Protein AF-A0A7C6TWA6-F1 (afdb_monomer_lite)

Sequence (212 aa):
KDLSEYGLDKPYRVTITVDGKKEPVTLLFDSLSSGTRYMMVEGVDTVYSAISLMSDFSFLDADAMRLRSGLVWLHSIKNIKEVSMHLPNGKHVLWVDDQIDPVDNSGTFEAKLNGQPVSEDNARALYMSVISIAYDAELAGEVTETAPTHSFTITYRNGRKEYLSLYRVNNRQYAVRLNNAPMEDVGFTVNIASLRKVEENIATILSGGTIK

Radius of gyration: 23.85 Å; chains: 1; bounding box: 53×43×68 Å

Secondary structure (DSSP, 8-state):
---GGGT-SS-EEEEEPPTT-SS-EEEEE-S--SSEEEEEETT---EEEEE--TTTTTTTT--HHHHS-SBS----GGGEEEEEEEETTEEEEEEEEEEE-TTT--EEEEEEETTEEE-HHHHHHHHHHHHT-BEEEE--S----SS-SEEEEEEETTS-EEEEEEEE-SSSEEEEEETT--GGG--EEEEHHHHHHHHHHHHHHHTT----

Foldseek 3Di:
DDCVVQQQVDWQWDWADDPPDPGTWIKTWHPDDDFWIWIDIPPDPDIDIDGDDCVVVVVSVDDPCNVDDQWPDADDPQFFQWKWKQALVGIKIKGWDWAADPPPRDTDIWIDIVNHTDDPQLSVQLVCLVRRFGWDFWDDDAQPDPAANMKMWTQGPVRDIKIWGWGDPDPFWTFIDIPCPDRVPGTTITTCVSVVSSVVSSVQVVVVHGDD

pLDDT: mean 89.11, std 9.82, range [56.25, 98.69]

Structure (mmCIF, N/CA/C/O backbone):
data_AF-A0A7C6TWA6-F1
#
_entry.id   AF-A0A7C6TWA6-F1
#
loop_
_atom_site.group_PDB
_atom_site.id
_atom_site.type_symbol
_atom_site.label_atom_id
_atom_site.label_alt_id
_atom_site.label_comp_id
_atom_site.label_asym_id
_atom_site.label_entity_id
_atom_site.label_seq_id
_atom_site.pdbx_PDB_ins_code
_atom_site.Cartn_x
_atom_site.Cartn_y
_atom_site.Cartn_z
_atom_site.occupancy
_atom_site.B_iso_or_equiv
_atom_site.auth_seq_id
_atom_site.auth_comp_id
_atom_site.auth_asym_id
_atom_site.auth_atom_id
_atom_site.pdbx_PDB_model_num
ATOM 1 N N . LYS A 1 1 ? 23.332 -4.645 -43.005 1.00 63.31 1 LYS A N 1
ATOM 2 C CA . LYS A 1 1 ? 24.113 -3.476 -42.540 1.00 63.31 1 LYS A CA 1
ATOM 3 C C . LYS A 1 1 ? 24.598 -3.798 -41.140 1.00 63.31 1 LYS A C 1
ATOM 5 O O . LYS A 1 1 ? 23.827 -4.411 -40.412 1.00 63.31 1 LYS A O 1
ATOM 10 N N . ASP A 1 2 ? 25.845 -3.491 -40.810 1.00 82.19 2 ASP A N 1
ATOM 11 C CA . ASP A 1 2 ? 26.361 -3.736 -39.465 1.00 82.19 2 ASP A CA 1
ATOM 12 C C . ASP A 1 2 ? 25.887 -2.602 -38.548 1.00 82.19 2 ASP A C 1
ATOM 14 O O . ASP A 1 2 ? 26.254 -1.454 -38.753 1.00 82.19 2 ASP A O 1
ATOM 18 N N . LEU A 1 3 ? 24.989 -2.900 -37.608 1.00 85.69 3 LEU A N 1
ATOM 19 C CA . LEU A 1 3 ? 24.445 -1.905 -36.677 1.00 85.69 3 LEU A CA 1
ATOM 20 C C . LEU A 1 3 ? 25.306 -1.749 -35.415 1.00 85.69 3 LEU A C 1
ATOM 22 O O . LEU A 1 3 ? 25.046 -0.851 -34.611 1.00 85.69 3 LEU A O 1
ATOM 26 N N . SER A 1 4 ? 26.337 -2.587 -35.252 1.00 84.75 4 SER A N 1
ATOM 27 C CA . SER A 1 4 ? 27.248 -2.523 -34.105 1.00 84.75 4 SER A CA 1
ATOM 28 C C . SER A 1 4 ? 28.081 -1.239 -34.098 1.00 84.75 4 SER A C 1
ATOM 30 O O . SER A 1 4 ? 28.352 -0.699 -33.028 1.00 84.75 4 SER A O 1
ATOM 32 N N . GLU A 1 5 ? 28.394 -0.672 -35.273 1.00 85.75 5 GLU A N 1
ATOM 33 C CA . GLU A 1 5 ? 29.124 0.603 -35.396 1.00 85.75 5 GLU A CA 1
ATOM 34 C C . GLU A 1 5 ? 28.360 1.794 -34.792 1.00 85.75 5 GLU A C 1
ATOM 36 O O . GLU A 1 5 ? 28.964 2.789 -34.392 1.00 85.75 5 GLU A O 1
ATOM 41 N N . TYR A 1 6 ? 27.036 1.669 -34.684 1.00 86.12 6 TYR A N 1
ATOM 42 C CA . TYR A 1 6 ? 26.146 2.665 -34.095 1.00 86.12 6 TYR A CA 1
ATOM 43 C C . TYR A 1 6 ? 25.694 2.291 -32.677 1.00 86.12 6 TYR A C 1
ATOM 45 O O . TYR A 1 6 ? 24.868 2.997 -32.111 1.00 86.12 6 TYR A O 1
ATOM 53 N N . GLY A 1 7 ? 26.166 1.172 -32.108 1.00 85.81 7 GLY A N 1
ATOM 54 C CA . GLY A 1 7 ? 25.685 0.655 -30.819 1.00 85.81 7 GLY A CA 1
ATOM 55 C C . GLY A 1 7 ? 24.216 0.207 -30.833 1.00 85.81 7 GLY A C 1
ATOM 56 O O . GLY A 1 7 ? 23.566 0.195 -29.789 1.00 85.81 7 GLY A O 1
ATOM 57 N N . LEU A 1 8 ? 23.678 -0.117 -32.016 1.00 87.38 8 LEU A N 1
ATOM 58 C CA . LEU A 1 8 ? 22.282 -0.515 -32.245 1.00 87.38 8 LEU A CA 1
ATOM 59 C C . LEU A 1 8 ? 22.117 -2.036 -32.425 1.00 87.38 8 LEU A C 1
ATOM 61 O O . LEU A 1 8 ? 21.033 -2.507 -32.764 1.00 87.38 8 LEU A O 1
ATOM 65 N N . ASP A 1 9 ? 23.170 -2.818 -32.186 1.00 87.38 9 ASP A N 1
ATOM 66 C CA . ASP A 1 9 ? 23.123 -4.283 -32.104 1.00 87.38 9 ASP A CA 1
ATOM 67 C C . ASP A 1 9 ? 22.502 -4.776 -30.781 1.00 87.38 9 ASP A C 1
ATOM 69 O O . ASP A 1 9 ? 21.938 -5.872 -30.731 1.00 87.38 9 ASP A O 1
ATOM 73 N N . LYS A 1 10 ? 22.543 -3.946 -29.727 1.00 85.62 10 LYS A N 1
ATOM 74 C CA . LYS A 1 10 ? 21.846 -4.147 -28.441 1.00 85.62 10 LYS A CA 1
ATOM 75 C C . LYS A 1 10 ? 21.157 -2.858 -27.967 1.00 85.62 10 LYS A C 1
ATOM 77 O O . LYS A 1 10 ? 21.581 -2.262 -26.977 1.00 85.62 10 LYS A O 1
ATOM 82 N N . PRO A 1 11 ? 20.110 -2.402 -28.672 1.00 88.69 11 PRO A N 1
ATOM 83 C CA . PRO A 1 11 ? 19.543 -1.086 -28.439 1.00 88.69 11 PRO A CA 1
ATOM 84 C C . PRO A 1 11 ? 18.612 -1.050 -27.223 1.00 88.69 11 PRO A C 1
ATOM 86 O O . PRO A 1 11 ? 17.925 -2.029 -26.914 1.00 88.69 11 PRO A O 1
ATOM 89 N N . TYR A 1 12 ? 18.483 0.129 -26.616 1.00 86.38 12 TYR A N 1
ATOM 90 C CA . TYR A 1 12 ? 17.316 0.448 -25.794 1.00 86.38 12 TYR A CA 1
ATOM 91 C C . TYR A 1 12 ? 16.085 0.580 -26.690 1.00 86.38 12 TYR A C 1
ATOM 93 O O . TYR A 1 12 ? 16.142 1.199 -27.753 1.00 86.38 12 TYR A O 1
ATOM 101 N N . ARG A 1 13 ? 14.961 0.004 -26.260 1.00 89.62 13 ARG A N 1
ATOM 102 C CA . ARG A 1 13 ? 13.718 -0.049 -27.038 1.00 89.62 13 ARG A CA 1
ATOM 103 C C . ARG A 1 13 ? 12.645 0.769 -26.343 1.00 89.62 13 ARG A C 1
ATOM 105 O O . ARG A 1 13 ? 12.263 0.458 -25.220 1.00 89.62 13 ARG A O 1
ATOM 112 N N . VAL A 1 14 ? 12.134 1.787 -27.025 1.00 86.25 14 VAL A N 1
ATOM 113 C CA . VAL A 1 14 ? 11.090 2.672 -26.500 1.00 86.25 14 VAL A CA 1
ATOM 114 C C . VAL A 1 14 ? 9.902 2.627 -27.440 1.00 86.25 14 VAL A C 1
ATOM 116 O O . VAL A 1 14 ? 10.015 2.991 -28.606 1.00 86.25 14 VAL A O 1
ATOM 119 N N . THR A 1 15 ? 8.756 2.183 -26.936 1.00 89.12 15 THR A N 1
ATOM 120 C CA . THR A 1 15 ? 7.520 2.116 -27.719 1.00 89.12 15 THR A CA 1
ATOM 121 C C . THR A 1 15 ? 6.655 3.320 -27.385 1.00 89.12 15 THR A C 1
ATOM 123 O O . THR A 1 15 ? 6.257 3.493 -26.235 1.00 89.12 15 THR A O 1
ATOM 126 N N . ILE A 1 16 ? 6.372 4.158 -28.380 1.00 85.69 16 ILE A N 1
ATOM 127 C CA . ILE A 1 16 ? 5.554 5.364 -28.221 1.00 85.69 16 ILE A CA 1
ATOM 128 C C . ILE A 1 16 ? 4.279 5.268 -29.052 1.00 85.69 16 ILE A C 1
ATOM 130 O O . ILE A 1 16 ? 4.281 4.762 -30.173 1.00 85.69 16 ILE A O 1
ATOM 134 N N . THR A 1 17 ? 3.184 5.806 -28.523 1.00 88.81 17 THR A N 1
ATOM 135 C CA . THR A 1 17 ? 1.981 6.059 -29.324 1.00 88.81 17 THR A CA 1
ATOM 136 C C . THR A 1 17 ? 2.082 7.470 -29.882 1.00 88.81 17 THR A C 1
ATOM 138 O O . THR A 1 17 ? 2.275 8.421 -29.127 1.00 88.81 17 THR A O 1
ATOM 141 N N . VAL A 1 18 ? 1.991 7.604 -31.203 1.00 84.06 18 VAL A N 1
ATOM 142 C CA . VAL A 1 18 ? 2.025 8.905 -31.879 1.00 84.06 18 VAL A CA 1
ATOM 143 C C . VAL A 1 18 ? 0.599 9.277 -32.242 1.00 84.06 18 VAL A C 1
ATOM 145 O O . VAL A 1 18 ? -0.101 8.474 -32.858 1.00 84.06 18 VAL A O 1
ATOM 148 N N . ASP A 1 19 ? 0.176 10.484 -31.877 1.00 84.81 19 ASP A N 1
ATOM 149 C CA . ASP A 1 19 ? -1.155 10.966 -32.230 1.00 84.81 19 ASP A CA 1
ATOM 150 C C . ASP A 1 19 ? -1.370 10.907 -33.754 1.00 84.81 19 ASP A C 1
ATOM 152 O O . ASP A 1 19 ? -0.483 11.232 -34.547 1.00 84.81 19 ASP A O 1
ATOM 156 N N . GLY A 1 20 ? -2.530 10.401 -34.168 1.00 83.75 20 GLY A N 1
ATOM 157 C CA . GLY A 1 20 ? -2.842 10.124 -35.573 1.00 83.75 20 GLY A CA 1
ATOM 158 C C . GLY A 1 20 ? -2.254 8.830 -36.162 1.00 83.75 20 GLY A C 1
ATOM 159 O O . GLY A 1 20 ? -2.572 8.509 -37.310 1.00 83.75 20 GLY A O 1
ATOM 160 N N . LYS A 1 21 ? -1.457 8.041 -35.423 1.00 82.38 21 LYS A N 1
ATOM 161 C CA . LYS A 1 21 ? -1.070 6.674 -35.828 1.00 82.38 21 LYS A CA 1
ATOM 162 C C . LYS A 1 21 ? -1.896 5.623 -35.089 1.00 82.38 21 LYS A C 1
ATOM 164 O O . LYS A 1 21 ? -2.083 5.700 -33.883 1.00 82.38 21 LYS A O 1
ATOM 169 N N . LYS A 1 22 ? -2.366 4.615 -35.834 1.00 81.88 22 LYS A N 1
ATOM 170 C CA . LYS A 1 22 ? -3.087 3.461 -35.268 1.00 81.88 22 LYS A CA 1
ATOM 171 C C . LYS A 1 22 ? -2.181 2.533 -34.468 1.00 81.88 22 LYS A C 1
ATOM 173 O O . LYS A 1 22 ? -2.600 2.036 -33.434 1.00 81.88 22 LYS A O 1
ATOM 178 N N . GLU A 1 23 ? -0.970 2.314 -34.964 1.00 89.88 23 GLU A N 1
ATOM 179 C CA . GLU A 1 23 ? -0.016 1.399 -34.352 1.00 89.88 23 GLU A CA 1
ATOM 180 C C . GLU A 1 23 ? 1.076 2.179 -33.614 1.00 89.88 23 GLU A C 1
ATOM 182 O O . GLU A 1 23 ? 1.523 3.228 -34.108 1.00 89.88 23 GLU A O 1
ATOM 187 N N . PRO A 1 24 ? 1.522 1.682 -32.450 1.00 89.94 24 PRO A N 1
ATOM 188 C CA . PRO A 1 24 ? 2.650 2.262 -31.747 1.00 89.94 24 PRO A CA 1
ATOM 189 C C . PRO A 1 24 ? 3.933 2.143 -32.581 1.00 89.94 24 PRO A C 1
ATOM 191 O O . PR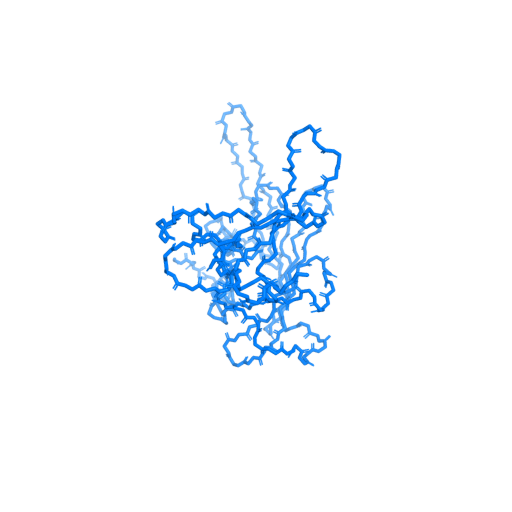O A 1 24 ? 4.100 1.244 -33.404 1.00 89.94 24 PRO A O 1
ATOM 194 N N . VAL A 1 25 ? 4.854 3.078 -32.366 1.00 91.12 25 VAL A N 1
ATOM 195 C CA . VAL A 1 25 ? 6.150 3.137 -33.042 1.00 91.12 25 VAL A CA 1
ATOM 196 C C . VAL A 1 25 ? 7.236 2.768 -32.042 1.00 91.12 25 VAL A C 1
ATOM 198 O O . VAL A 1 25 ? 7.351 3.406 -30.996 1.00 91.12 25 VAL A O 1
ATOM 201 N N . THR A 1 26 ? 8.059 1.776 -32.376 1.00 92.75 26 THR A N 1
ATOM 202 C CA . THR A 1 26 ? 9.254 1.443 -31.596 1.00 92.75 26 THR A CA 1
ATOM 203 C C . THR A 1 26 ? 10.444 2.258 -32.094 1.00 92.75 26 THR A C 1
ATOM 205 O O . THR A 1 26 ? 10.816 2.190 -33.267 1.00 92.75 26 THR A O 1
ATOM 208 N N . LEU A 1 27 ? 11.057 3.011 -31.189 1.00 90.62 27 LEU A N 1
ATOM 209 C CA . LEU A 1 27 ? 12.337 3.681 -31.373 1.00 90.62 27 LEU A CA 1
ATOM 210 C C . LEU A 1 27 ? 13.440 2.841 -30.727 1.00 90.62 27 LEU A C 1
ATOM 212 O O . LEU A 1 27 ? 13.295 2.372 -29.596 1.00 90.62 27 LEU A O 1
ATOM 216 N N . LEU A 1 28 ? 14.534 2.659 -31.455 1.00 90.88 28 LEU A N 1
ATOM 217 C CA . LEU A 1 28 ? 15.744 1.991 -30.996 1.00 90.88 28 LEU A CA 1
ATOM 218 C C . LEU A 1 28 ? 16.806 3.055 -30.739 1.00 90.88 28 LEU A C 1
ATOM 220 O O . LEU A 1 28 ? 17.040 3.893 -31.608 1.00 90.88 28 LEU A O 1
ATOM 224 N N . PHE A 1 29 ? 17.441 3.010 -29.574 1.00 87.88 29 PHE A N 1
ATOM 225 C CA . PHE A 1 29 ? 18.524 3.910 -29.187 1.00 87.88 29 PHE A CA 1
ATOM 226 C C . PHE A 1 29 ? 19.793 3.123 -28.895 1.00 87.88 29 PHE A C 1
ATOM 228 O O . PHE A 1 29 ? 19.733 2.012 -28.371 1.00 87.88 29 PHE A O 1
ATOM 235 N N . ASP A 1 30 ? 20.935 3.720 -29.202 1.00 85.81 30 ASP A N 1
ATOM 236 C CA . ASP A 1 30 ? 22.248 3.164 -28.906 1.00 85.81 30 ASP A CA 1
ATOM 237 C C . ASP A 1 30 ? 22.521 2.965 -27.405 1.00 85.81 30 ASP A C 1
ATOM 239 O O . ASP A 1 30 ? 21.960 3.636 -26.528 1.00 85.81 30 ASP A O 1
ATOM 243 N N . SER A 1 31 ? 23.419 2.021 -27.109 1.00 72.75 31 SER A N 1
ATOM 244 C CA . SER A 1 31 ? 23.854 1.694 -25.745 1.00 72.75 31 SER A CA 1
ATOM 245 C C . SER A 1 31 ? 25.068 2.504 -25.256 1.00 72.75 31 SER A C 1
ATOM 247 O O . SER A 1 31 ? 25.509 2.309 -24.125 1.00 72.75 31 SER A O 1
ATOM 249 N N . LEU A 1 32 ? 25.650 3.378 -26.088 1.00 63.03 32 LEU A N 1
ATOM 250 C CA . LEU A 1 32 ? 26.871 4.130 -25.768 1.00 63.03 32 LEU A CA 1
ATOM 251 C C . LEU A 1 32 ? 26.558 5.454 -25.038 1.00 63.03 32 LEU A C 1
ATOM 253 O O . LEU A 1 32 ? 25.616 6.178 -25.368 1.00 63.03 32 LEU A O 1
ATOM 257 N N . SER A 1 33 ? 27.355 5.767 -24.010 1.00 60.97 33 SER A N 1
ATOM 258 C CA . SER A 1 33 ? 27.186 6.939 -23.139 1.00 60.97 33 SER A CA 1
ATOM 259 C C . SER A 1 33 ? 28.135 8.096 -23.494 1.00 60.97 33 SER A C 1
ATOM 261 O O . SER A 1 33 ? 29.339 7.895 -23.643 1.00 60.97 33 SER A O 1
ATOM 263 N N . SER A 1 34 ? 27.578 9.314 -23.490 1.00 58.66 34 SER A N 1
ATOM 264 C CA . SER A 1 34 ? 28.162 10.641 -23.780 1.00 58.66 34 SER A CA 1
ATOM 265 C C . SER A 1 34 ? 28.576 10.907 -25.240 1.00 58.66 34 SER A C 1
ATOM 267 O O . SER A 1 34 ? 29.444 10.236 -25.789 1.00 58.66 34 SER A O 1
ATOM 269 N N . GLY A 1 35 ? 27.967 11.931 -25.860 1.00 72.50 35 GLY A N 1
ATOM 270 C CA . GLY A 1 35 ? 28.291 12.410 -27.210 1.00 72.50 35 GLY A CA 1
ATOM 271 C C . GLY A 1 35 ? 27.114 12.353 -28.190 1.00 72.50 35 GLY A C 1
ATOM 272 O O . GLY A 1 35 ? 25.974 12.645 -27.836 1.00 72.50 35 GLY A O 1
ATOM 273 N N . THR A 1 36 ? 27.401 12.013 -29.447 1.00 80.00 36 THR A N 1
ATOM 274 C CA . THR A 1 36 ? 26.380 11.778 -30.478 1.00 80.00 36 THR A CA 1
ATOM 275 C C . THR A 1 36 ? 25.583 10.525 -30.135 1.00 80.00 36 THR A C 1
ATOM 277 O O . THR A 1 36 ? 26.177 9.476 -29.914 1.00 80.00 36 THR A O 1
ATOM 280 N N . ARG A 1 37 ? 24.253 10.636 -30.129 1.00 83.38 37 ARG A N 1
ATOM 281 C CA . ARG A 1 37 ? 23.334 9.506 -29.953 1.00 83.38 37 ARG A CA 1
ATOM 282 C C . ARG A 1 37 ? 22.840 9.032 -31.305 1.00 83.38 37 ARG A C 1
ATOM 284 O O . ARG A 1 37 ? 22.409 9.854 -32.122 1.00 83.38 37 ARG A O 1
ATOM 291 N N . TYR A 1 38 ? 22.851 7.723 -31.511 1.00 88.50 38 TYR A N 1
ATOM 292 C CA . TYR A 1 38 ? 22.238 7.100 -32.678 1.00 88.50 38 TYR A CA 1
ATOM 293 C C . TYR A 1 38 ? 20.868 6.525 -32.333 1.00 88.50 38 TYR A C 1
ATOM 295 O O . TYR A 1 38 ? 20.667 5.913 -31.283 1.00 88.50 38 TYR A O 1
ATOM 303 N N . MET A 1 39 ? 19.910 6.728 -33.233 1.00 89.81 39 MET A N 1
ATOM 304 C CA . MET A 1 39 ? 18.564 6.185 -33.097 1.00 89.81 39 MET A CA 1
ATOM 305 C C . MET A 1 39 ? 18.013 5.711 -34.437 1.00 89.81 39 MET A C 1
ATOM 307 O O . MET A 1 39 ? 18.383 6.225 -35.492 1.00 89.81 39 MET A O 1
ATOM 311 N N . MET A 1 40 ? 17.085 4.763 -34.404 1.00 92.31 40 MET A N 1
ATOM 312 C CA . MET A 1 40 ? 16.354 4.319 -35.589 1.00 92.31 40 MET A CA 1
ATOM 313 C C . MET A 1 40 ? 14.911 3.961 -35.240 1.00 92.31 40 MET A C 1
ATOM 315 O O . MET A 1 40 ? 14.605 3.574 -34.113 1.00 92.31 40 MET A O 1
ATOM 319 N N . VAL A 1 41 ? 14.017 4.077 -36.219 1.00 91.25 41 VAL A N 1
ATOM 320 C CA . VAL A 1 41 ? 12.667 3.518 -36.107 1.00 91.25 41 VAL A CA 1
ATOM 321 C C . VAL A 1 41 ? 12.753 2.038 -36.459 1.00 91.25 41 VAL A C 1
ATOM 323 O O . VAL A 1 41 ? 13.323 1.677 -37.489 1.00 91.25 41 VAL A O 1
ATOM 326 N N . GLU A 1 42 ? 12.196 1.171 -35.619 1.00 91.00 42 GLU A N 1
ATOM 327 C CA . GLU A 1 42 ? 12.181 -0.262 -35.897 1.00 91.00 42 GLU A CA 1
ATOM 328 C C . GLU A 1 42 ? 11.488 -0.560 -37.236 1.00 91.00 42 GLU A C 1
ATOM 330 O O . GLU A 1 42 ? 10.401 -0.059 -37.521 1.00 91.00 42 GLU A O 1
ATOM 335 N N . GLY A 1 43 ? 12.140 -1.366 -38.077 1.00 88.88 43 GLY A N 1
ATOM 336 C CA . GLY A 1 43 ? 11.658 -1.690 -39.422 1.00 88.88 43 GLY A CA 1
ATOM 337 C C . GLY A 1 43 ? 11.959 -0.632 -40.492 1.00 88.88 43 GLY A C 1
ATOM 338 O O . GLY A 1 43 ? 11.648 -0.862 -41.659 1.00 88.88 43 GLY A O 1
ATOM 339 N N . VAL A 1 44 ? 12.593 0.492 -40.140 1.00 89.31 44 VAL A N 1
ATOM 340 C CA . VAL A 1 44 ? 13.052 1.517 -41.091 1.00 89.31 44 VAL A CA 1
ATOM 341 C C . VAL A 1 44 ? 14.577 1.476 -41.186 1.00 89.31 44 VAL A C 1
ATOM 343 O O . VAL A 1 44 ? 15.271 1.667 -40.191 1.00 89.31 44 VAL A O 1
ATOM 346 N N . ASP A 1 45 ? 15.119 1.263 -42.390 1.00 90.06 45 ASP A N 1
ATOM 347 C CA . ASP A 1 45 ? 16.572 1.203 -42.638 1.00 90.06 45 ASP A CA 1
ATOM 348 C C . ASP A 1 45 ? 17.187 2.610 -42.735 1.00 90.06 45 ASP A C 1
ATOM 350 O O . ASP A 1 45 ? 17.697 3.051 -43.768 1.00 90.06 45 ASP A O 1
ATOM 354 N N . THR A 1 46 ? 17.057 3.386 -41.662 1.00 91.19 46 THR A N 1
ATOM 355 C CA . THR A 1 46 ? 17.630 4.729 -41.551 1.00 91.19 46 THR A CA 1
ATOM 356 C C . THR A 1 46 ? 18.083 4.972 -40.120 1.00 91.19 46 THR A C 1
ATOM 358 O O . THR A 1 46 ? 17.287 4.902 -39.186 1.00 91.19 46 THR A O 1
ATOM 361 N N . VAL A 1 47 ? 19.374 5.274 -39.972 1.00 89.50 47 VAL A N 1
ATOM 362 C CA . VAL A 1 47 ? 19.983 5.675 -38.704 1.00 89.50 47 VAL A CA 1
ATOM 363 C C . VAL A 1 47 ? 20.016 7.196 -38.655 1.00 89.50 47 VAL A C 1
ATOM 365 O O . VAL A 1 47 ? 20.521 7.849 -39.569 1.00 89.50 47 VAL A O 1
ATOM 368 N N . TYR A 1 48 ? 19.476 7.751 -37.580 1.00 88.38 48 TYR A N 1
ATOM 369 C CA . TYR A 1 48 ? 19.512 9.170 -37.269 1.00 88.38 48 TYR A CA 1
ATOM 370 C C . TYR A 1 48 ? 20.579 9.415 -36.206 1.00 88.38 48 TYR A C 1
ATOM 372 O O . TYR A 1 48 ? 20.719 8.633 -35.268 1.00 88.38 48 TYR A O 1
ATOM 380 N N . SER A 1 49 ? 21.311 10.517 -36.335 1.00 86.38 49 SER A N 1
ATOM 381 C CA . SER A 1 49 ? 22.267 10.980 -35.331 1.00 86.38 49 SER A CA 1
ATOM 382 C C . SER A 1 49 ? 21.780 12.287 -34.722 1.00 86.38 49 SER A C 1
ATOM 384 O O . SER A 1 49 ? 21.477 13.229 -35.459 1.00 86.38 49 SER A O 1
ATOM 386 N N . ALA A 1 50 ? 21.760 12.374 -33.399 1.00 75.75 50 ALA A N 1
ATOM 387 C CA . ALA A 1 50 ? 21.500 13.612 -32.679 1.00 75.75 50 ALA A CA 1
ATOM 388 C C . ALA A 1 50 ? 22.735 14.002 -31.862 1.00 75.75 50 ALA A C 1
ATOM 390 O O . ALA A 1 50 ? 23.316 13.168 -31.166 1.00 75.75 50 ALA A O 1
ATOM 391 N N . ILE A 1 51 ? 23.124 15.278 -31.921 1.00 69.62 51 ILE A N 1
ATOM 392 C CA . ILE A 1 51 ? 24.052 15.842 -30.935 1.00 69.62 51 ILE A CA 1
ATOM 393 C C . ILE A 1 51 ? 23.264 15.919 -29.633 1.00 69.62 51 ILE A C 1
ATOM 395 O O . ILE A 1 51 ? 22.333 16.712 -29.520 1.00 69.62 51 ILE A O 1
ATOM 399 N N . SER A 1 52 ? 23.592 15.046 -28.688 1.00 60.84 52 SER A N 1
ATOM 400 C CA . SER A 1 52 ? 22.871 14.940 -27.429 1.00 60.84 52 SER A CA 1
ATOM 401 C C . SER A 1 52 ? 23.614 15.691 -26.338 1.00 60.84 52 SER A C 1
ATOM 403 O O . SER A 1 52 ? 24.801 15.461 -26.098 1.00 60.84 52 SER A O 1
ATOM 405 N N . LEU A 1 53 ? 22.887 16.539 -25.614 1.00 59.19 53 LEU A N 1
ATOM 406 C CA . LEU A 1 53 ? 23.215 16.779 -24.217 1.00 59.19 53 LEU A CA 1
ATOM 407 C C . LEU A 1 53 ? 22.643 15.609 -23.404 1.00 59.19 53 LEU A C 1
ATOM 409 O O . LEU A 1 53 ? 21.550 15.125 -23.697 1.00 59.19 53 LEU A O 1
ATOM 413 N N . MET A 1 54 ? 23.368 15.151 -22.379 1.00 56.25 54 MET A N 1
ATOM 414 C CA . MET A 1 54 ? 22.945 14.042 -21.501 1.00 56.25 54 MET A CA 1
ATOM 415 C C . MET A 1 54 ? 21.536 14.243 -20.906 1.00 56.25 54 MET A C 1
ATOM 417 O O . MET A 1 54 ? 20.850 13.273 -20.600 1.00 56.25 54 MET A O 1
ATOM 421 N N . SER A 1 55 ? 21.083 15.492 -20.757 1.00 60.22 55 SER A N 1
ATOM 422 C CA . SER A 1 55 ? 19.746 15.836 -20.264 1.00 60.22 55 SER A CA 1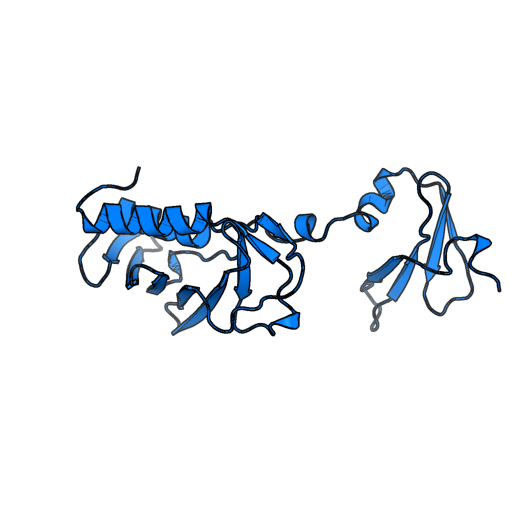
ATOM 423 C C . SER A 1 55 ? 18.611 15.377 -21.181 1.00 60.22 55 SER A C 1
ATOM 425 O O . SER A 1 55 ? 17.559 14.975 -20.679 1.00 60.22 55 SER A O 1
ATOM 427 N N . ASP A 1 56 ? 18.822 15.403 -22.498 1.00 68.38 56 ASP A N 1
ATOM 428 C CA . ASP A 1 56 ? 17.753 15.289 -23.502 1.00 68.38 56 ASP A CA 1
ATOM 429 C C . ASP A 1 56 ? 17.216 13.854 -23.627 1.00 68.38 56 ASP A C 1
ATOM 431 O O . ASP A 1 56 ? 16.093 13.638 -24.078 1.00 68.38 56 ASP A O 1
ATOM 435 N N . PHE A 1 57 ? 17.999 12.875 -23.163 1.00 70.31 57 PHE A N 1
ATOM 436 C CA . PHE A 1 57 ? 17.662 11.449 -23.186 1.00 70.31 57 PHE A CA 1
ATOM 437 C C . PHE A 1 57 ? 17.710 10.793 -21.803 1.00 70.31 57 PHE A C 1
ATOM 439 O O . PHE A 1 57 ? 17.715 9.570 -21.702 1.00 70.31 57 PHE A O 1
ATOM 446 N N . SER A 1 58 ? 17.681 11.588 -20.730 1.00 69.56 58 SER A N 1
ATOM 447 C CA . SER A 1 58 ? 17.707 11.095 -19.340 1.00 69.56 58 SER A CA 1
ATOM 448 C C . SER A 1 58 ? 16.576 10.114 -18.988 1.00 69.56 58 SER A C 1
ATOM 450 O O . SER A 1 58 ? 16.668 9.398 -17.995 1.00 69.56 58 SER A O 1
ATOM 452 N N . PHE A 1 59 ? 15.519 10.048 -19.803 1.00 71.81 59 PHE A N 1
ATOM 453 C CA . PHE A 1 59 ? 14.442 9.069 -19.670 1.00 71.81 59 PHE A CA 1
ATOM 454 C C . PHE A 1 59 ? 14.861 7.634 -20.041 1.00 71.81 59 PHE A C 1
ATOM 456 O O . PHE A 1 59 ? 14.218 6.696 -19.583 1.00 71.81 59 PHE A O 1
ATOM 463 N N . LEU A 1 60 ? 15.910 7.446 -20.854 1.00 71.62 60 LEU A N 1
ATOM 464 C CA . LEU A 1 60 ? 16.446 6.117 -21.187 1.00 71.62 60 LEU A CA 1
ATOM 465 C C . LEU A 1 60 ? 17.155 5.475 -19.991 1.00 71.62 60 LEU A C 1
ATOM 467 O O . LEU A 1 60 ? 17.139 4.258 -19.850 1.00 71.62 60 LEU A O 1
ATOM 471 N N . ASP A 1 61 ? 17.704 6.310 -19.110 1.00 68.06 61 ASP A N 1
ATOM 472 C CA . ASP A 1 61 ? 18.325 5.914 -17.846 1.00 68.06 61 ASP A CA 1
ATOM 473 C C . ASP A 1 61 ? 17.331 5.983 -16.669 1.00 68.06 61 ASP A C 1
ATOM 475 O O . ASP A 1 61 ? 17.727 5.932 -15.500 1.00 68.06 61 ASP A O 1
ATOM 479 N N . ALA A 1 62 ? 16.032 6.170 -16.941 1.00 68.25 62 ALA A N 1
ATOM 480 C CA . ALA A 1 62 ? 15.032 6.238 -15.887 1.00 68.25 62 ALA A CA 1
ATOM 481 C C . ALA A 1 62 ? 14.862 4.861 -15.237 1.00 68.25 62 ALA A C 1
ATOM 483 O O . ALA A 1 62 ? 14.249 3.956 -15.796 1.00 68.25 62 ALA A O 1
ATOM 484 N N . ASP A 1 63 ? 15.387 4.739 -14.022 1.00 71.19 63 ASP A N 1
ATOM 485 C CA . ASP A 1 63 ? 15.134 3.623 -13.116 1.00 71.19 63 ASP A CA 1
ATOM 486 C C . ASP A 1 63 ? 13.613 3.401 -12.964 1.00 71.19 63 ASP A C 1
ATOM 488 O O . ASP A 1 63 ? 12.855 4.366 -12.792 1.00 71.19 63 ASP A O 1
ATOM 492 N N . ALA A 1 64 ? 13.151 2.147 -13.016 1.00 68.69 64 ALA A N 1
ATOM 493 C CA . ALA A 1 64 ? 11.738 1.809 -12.848 1.00 68.69 64 ALA A CA 1
ATOM 494 C C . ALA A 1 64 ? 11.188 2.337 -11.508 1.00 68.69 64 ALA A C 1
ATOM 496 O O . ALA A 1 64 ? 10.013 2.715 -11.419 1.00 68.69 64 ALA A O 1
ATOM 497 N N . MET A 1 65 ? 12.049 2.487 -10.490 1.00 73.44 65 MET A N 1
ATOM 498 C CA . MET A 1 65 ? 11.725 3.187 -9.245 1.00 73.44 65 MET A CA 1
ATOM 499 C C . MET A 1 65 ? 11.286 4.640 -9.428 1.00 73.44 65 MET A C 1
ATOM 501 O O . MET A 1 65 ? 10.474 5.130 -8.644 1.00 73.44 65 MET A O 1
ATOM 505 N N . ARG A 1 66 ? 11.822 5.348 -10.423 1.00 70.56 66 ARG A N 1
ATOM 506 C CA . ARG A 1 66 ? 11.516 6.764 -10.678 1.00 70.56 66 ARG A CA 1
ATOM 507 C C . ARG A 1 66 ? 10.230 6.958 -11.468 1.00 70.56 66 ARG A C 1
ATOM 509 O O . ARG A 1 66 ? 9.645 8.034 -11.398 1.00 70.56 66 ARG A O 1
ATOM 516 N N . LEU A 1 67 ? 9.812 5.944 -12.221 1.00 70.44 67 LEU A N 1
ATOM 517 C CA . LEU A 1 67 ? 8.603 5.991 -13.042 1.00 70.44 67 LEU A CA 1
ATOM 518 C C . LEU A 1 67 ? 7.343 5.581 -12.267 1.00 70.44 67 LEU A C 1
ATOM 520 O O . LEU A 1 67 ? 6.236 5.937 -12.669 1.00 70.44 67 LEU A O 1
ATOM 524 N N . ARG A 1 68 ? 7.486 4.849 -11.154 1.00 72.31 68 ARG A N 1
ATOM 525 C CA . ARG A 1 68 ? 6.348 4.419 -10.328 1.00 72.31 68 ARG A CA 1
ATOM 526 C C . ARG A 1 68 ? 5.866 5.508 -9.363 1.00 72.31 68 ARG A C 1
ATOM 528 O O . ARG A 1 68 ? 6.610 6.397 -8.956 1.00 72.31 68 ARG A O 1
ATOM 535 N N . SER A 1 69 ? 4.619 5.368 -8.910 1.00 75.88 69 SER A N 1
ATOM 536 C CA . SER A 1 69 ? 4.139 6.057 -7.706 1.00 75.88 69 SER A CA 1
ATOM 537 C C . SER A 1 69 ? 5.036 5.711 -6.511 1.00 75.88 69 SER A C 1
ATOM 539 O O . SER A 1 69 ? 5.407 4.552 -6.325 1.00 75.88 69 SER A O 1
ATOM 541 N N . GLY A 1 70 ? 5.358 6.700 -5.672 1.00 85.38 70 GLY A N 1
ATOM 542 C CA . GLY A 1 70 ? 6.112 6.455 -4.438 1.00 85.38 70 GLY A CA 1
ATOM 543 C C . GLY A 1 70 ? 5.339 5.587 -3.438 1.00 85.38 70 GLY A C 1
ATOM 544 O O . GLY A 1 70 ? 5.926 4.751 -2.753 1.00 85.38 70 GLY A O 1
ATOM 545 N N . LEU A 1 71 ? 4.012 5.746 -3.395 1.00 91.69 71 LEU A N 1
ATOM 546 C CA . LEU A 1 71 ? 3.112 4.942 -2.572 1.00 91.69 71 LEU A CA 1
ATOM 547 C C . LEU A 1 71 ? 2.637 3.710 -3.337 1.00 91.69 71 LEU A C 1
ATOM 549 O O . LEU A 1 71 ? 2.320 3.803 -4.526 1.00 91.69 71 LEU A O 1
ATOM 553 N N . VAL A 1 72 ? 2.533 2.587 -2.626 1.00 93.25 72 VAL A N 1
ATOM 554 C CA . VAL A 1 72 ? 2.029 1.312 -3.156 1.00 93.25 72 VAL A CA 1
ATOM 555 C C . VAL A 1 72 ? 0.598 1.440 -3.655 1.00 93.25 72 VAL A C 1
ATOM 557 O O . VAL A 1 72 ? 0.228 0.880 -4.682 1.00 93.25 72 VAL A O 1
ATOM 560 N N . TRP A 1 73 ? -0.211 2.184 -2.915 1.00 93.81 73 TRP A N 1
ATOM 561 C CA . TRP A 1 73 ? -1.612 2.398 -3.214 1.00 93.81 73 TRP A CA 1
ATOM 562 C C . TRP A 1 73 ? -2.099 3.673 -2.535 1.00 93.81 73 TRP A C 1
ATOM 564 O O . TRP A 1 73 ? -1.546 4.101 -1.522 1.00 93.81 73 TRP A O 1
ATOM 574 N N . LEU A 1 74 ? -3.119 4.309 -3.105 1.00 91.88 74 LEU A N 1
ATOM 575 C CA . LEU A 1 74 ? -3.677 5.538 -2.559 1.00 91.88 74 LEU A CA 1
ATOM 576 C C . LEU A 1 74 ? -5.192 5.526 -2.698 1.00 91.88 74 LEU A C 1
ATOM 578 O O . LEU A 1 74 ? -5.741 5.428 -3.797 1.00 91.88 74 LEU A O 1
ATOM 582 N N . HIS A 1 75 ? -5.875 5.657 -1.566 1.00 93.38 75 HIS A N 1
ATOM 583 C CA . HIS A 1 75 ? -7.326 5.587 -1.501 1.00 93.38 75 HIS A CA 1
ATOM 584 C C . HIS A 1 75 ? -7.864 6.697 -0.603 1.00 93.38 75 HIS A C 1
ATOM 586 O O . HIS A 1 75 ? -7.399 6.894 0.520 1.00 93.38 75 HIS A O 1
ATOM 592 N N . SER A 1 76 ? -8.873 7.422 -1.083 1.00 91.62 76 SER A N 1
ATOM 593 C CA . SER A 1 76 ? -9.547 8.437 -0.273 1.00 91.62 76 SER A CA 1
ATOM 594 C C . SER A 1 76 ? -10.387 7.776 0.816 1.00 91.62 76 SER A C 1
ATOM 596 O O . SER A 1 76 ? -11.255 6.960 0.498 1.00 91.62 76 SER A O 1
ATOM 598 N N . ILE A 1 77 ? -10.183 8.181 2.077 1.00 92.44 77 ILE A N 1
ATOM 599 C CA . ILE A 1 77 ? -10.953 7.661 3.218 1.00 92.44 77 ILE A CA 1
ATOM 600 C C . ILE A 1 77 ? -12.465 7.890 3.049 1.00 92.44 77 ILE A C 1
ATOM 602 O O . ILE A 1 77 ? -13.270 7.073 3.480 1.00 92.44 77 ILE A O 1
ATOM 606 N N . LYS A 1 78 ? -12.858 8.948 2.326 1.00 89.75 78 LYS A N 1
ATOM 607 C CA . LYS A 1 78 ? -14.264 9.292 2.059 1.00 89.75 78 LYS A CA 1
ATOM 608 C C . LYS A 1 78 ? -15.005 8.208 1.268 1.00 89.75 78 LYS A C 1
ATOM 610 O O . LYS A 1 78 ? -16.213 8.034 1.413 1.00 89.75 78 LYS A O 1
ATOM 615 N N . ASN A 1 79 ? -14.278 7.465 0.432 1.00 92.25 79 ASN A N 1
ATOM 616 C CA . ASN A 1 79 ? -14.858 6.486 -0.490 1.00 92.25 79 ASN A CA 1
ATOM 617 C C . ASN A 1 79 ? -14.918 5.072 0.099 1.00 92.25 79 ASN A C 1
ATOM 619 O O . ASN A 1 79 ? -15.550 4.186 -0.491 1.00 92.25 79 ASN A O 1
ATOM 623 N N . ILE A 1 80 ? -14.243 4.843 1.226 1.00 95.38 80 ILE A N 1
ATOM 624 C CA . ILE A 1 80 ? -14.149 3.524 1.837 1.00 95.38 80 ILE A CA 1
ATOM 625 C C . ILE A 1 80 ? -15.233 3.328 2.888 1.00 95.38 80 ILE A C 1
ATOM 627 O O . ILE A 1 80 ? -15.766 4.274 3.456 1.00 95.38 80 ILE A O 1
ATOM 631 N N . LYS A 1 81 ? -15.557 2.064 3.122 1.00 97.00 81 LYS A N 1
ATOM 632 C CA . LYS A 1 81 ? -16.400 1.605 4.224 1.00 97.00 81 LYS A CA 1
ATOM 633 C C . LYS A 1 81 ? -15.559 0.911 5.292 1.00 97.00 81 LYS A C 1
ATOM 635 O O . LYS A 1 81 ? -15.860 0.986 6.477 1.00 97.00 81 LYS A O 1
ATOM 640 N N . GLU A 1 82 ? -14.538 0.175 4.862 1.00 98.00 82 GLU A N 1
ATOM 641 C CA . GLU A 1 82 ? -13.783 -0.705 5.744 1.00 98.00 82 GLU A CA 1
ATOM 642 C C . GLU A 1 82 ? -12.376 -0.973 5.204 1.00 98.00 82 GLU A C 1
ATOM 644 O O . GLU A 1 82 ? -12.186 -1.131 3.996 1.00 98.00 82 GLU A O 1
ATOM 649 N N . VAL A 1 83 ? -11.415 -1.095 6.119 1.00 98.50 83 VAL A N 1
ATOM 650 C CA . VAL A 1 83 ? -10.098 -1.688 5.885 1.00 98.50 83 VAL A CA 1
ATOM 651 C C . VAL A 1 83 ? -9.965 -2.944 6.740 1.00 98.50 83 VAL A C 1
ATOM 653 O O . VAL A 1 83 ? -9.927 -2.866 7.969 1.00 98.50 83 VAL A O 1
ATOM 656 N N . SER A 1 84 ? -9.858 -4.105 6.096 1.00 98.56 84 SER A N 1
ATOM 657 C CA . SER A 1 84 ? -9.483 -5.355 6.765 1.00 98.56 84 SER A CA 1
ATOM 658 C C . SER A 1 84 ? -7.973 -5.534 6.675 1.00 98.56 84 SER A C 1
ATOM 660 O O . SER A 1 84 ? -7.412 -5.501 5.584 1.00 98.56 84 SER A O 1
ATOM 662 N N . MET A 1 85 ? -7.331 -5.762 7.814 1.00 98.62 85 MET A N 1
ATOM 663 C CA . MET A 1 85 ? -5.889 -5.931 7.971 1.00 98.62 85 MET A CA 1
ATOM 664 C C . MET A 1 85 ? -5.635 -7.320 8.551 1.00 98.62 85 MET A C 1
ATOM 666 O O . MET A 1 85 ? -6.115 -7.640 9.636 1.00 98.62 85 MET A O 1
ATOM 670 N N . HIS A 1 86 ? -4.916 -8.164 7.827 1.00 98.12 86 HIS A N 1
ATOM 671 C CA . HIS A 1 86 ? -4.404 -9.427 8.337 1.00 98.12 86 HIS A CA 1
ATOM 672 C C . HIS A 1 86 ? -2.910 -9.258 8.560 1.00 98.12 86 HIS A C 1
ATOM 674 O O . HIS A 1 86 ? -2.165 -9.063 7.601 1.00 98.12 86 HIS A O 1
ATOM 680 N N . LEU A 1 87 ? -2.511 -9.269 9.823 1.00 96.19 87 LEU A N 1
ATOM 681 C CA . LEU A 1 87 ? -1.155 -9.008 10.284 1.00 96.19 87 LEU A CA 1
ATOM 682 C C . LEU A 1 87 ? -0.673 -10.221 11.099 1.00 96.19 87 LEU A C 1
ATOM 684 O O . LEU A 1 87 ? -1.506 -11.011 11.560 1.00 96.19 87 LEU A O 1
ATOM 688 N N . PRO A 1 88 ? 0.639 -10.364 11.355 1.00 93.25 88 PRO A N 1
ATOM 689 C CA . PRO A 1 88 ? 1.170 -11.438 12.195 1.00 93.25 88 PRO A CA 1
ATOM 690 C C . PRO A 1 88 ? 0.536 -11.516 13.593 1.00 93.25 88 PRO A C 1
ATOM 692 O O . PRO A 1 88 ? 0.434 -12.600 14.163 1.00 93.25 88 PRO A O 1
ATOM 695 N N . ASN A 1 89 ? 0.095 -10.379 14.146 1.00 91.06 89 ASN A N 1
ATOM 696 C CA . ASN A 1 89 ? -0.553 -10.300 15.459 1.00 91.06 89 ASN A CA 1
ATOM 697 C C . ASN A 1 89 ? -2.070 -10.571 15.433 1.00 91.06 89 ASN A C 1
ATOM 699 O O . ASN A 1 89 ? -2.687 -10.650 16.496 1.00 91.06 89 ASN A O 1
ATOM 703 N N . GLY A 1 90 ? -2.673 -10.741 14.253 1.00 95.44 90 GLY A N 1
ATOM 704 C CA . GLY A 1 90 ? -4.082 -11.075 14.109 1.00 95.44 90 GLY A CA 1
ATOM 705 C C . GLY A 1 90 ? -4.801 -10.307 13.004 1.00 95.44 90 GLY A C 1
ATOM 706 O O . GLY A 1 90 ? -4.228 -9.553 12.216 1.00 95.44 90 GLY A O 1
ATOM 707 N N . LYS A 1 91 ? -6.114 -10.539 12.932 1.00 98.19 91 LYS A N 1
ATOM 708 C CA . LYS A 1 91 ? -7.005 -9.816 12.026 1.00 98.19 91 LYS A CA 1
ATOM 709 C C . LYS A 1 91 ? -7.572 -8.588 12.731 1.00 98.19 91 LYS A C 1
ATOM 711 O O . LYS A 1 91 ? -8.168 -8.708 13.800 1.00 98.19 91 LYS A O 1
ATOM 716 N N . HIS A 1 92 ? -7.463 -7.442 12.075 1.00 98.56 92 HIS A N 1
ATOM 717 C CA . HIS A 1 92 ? -8.027 -6.178 12.518 1.00 98.56 92 HIS A CA 1
ATOM 718 C C . HIS A 1 92 ? -8.928 -5.580 11.444 1.00 98.56 92 HIS A C 1
ATOM 720 O O . HIS A 1 92 ? -8.675 -5.732 10.251 1.00 98.56 92 HIS A O 1
ATOM 726 N N . VAL A 1 93 ? -9.990 -4.902 11.863 1.00 98.69 93 VAL A N 1
ATOM 727 C CA . VAL A 1 93 ? -10.947 -4.273 10.952 1.00 98.69 93 VAL A CA 1
ATOM 728 C C . VAL A 1 93 ? -11.192 -2.846 11.405 1.00 98.69 93 VAL A C 1
ATOM 730 O O . VAL A 1 93 ? -11.736 -2.632 12.488 1.00 98.69 93 VAL A O 1
ATOM 733 N N . LEU A 1 94 ? -10.788 -1.886 10.574 1.00 98.69 94 LEU A N 1
ATOM 734 C CA . LEU A 1 94 ? -11.153 -0.484 10.724 1.00 98.69 94 LEU A CA 1
ATOM 735 C C . LEU A 1 94 ? -12.383 -0.217 9.857 1.00 98.69 94 LEU A C 1
ATOM 737 O O . LEU A 1 94 ? -12.289 -0.204 8.632 1.00 98.69 94 LEU A O 1
ATOM 741 N N . TRP A 1 95 ? -13.525 -0.007 10.492 1.00 98.50 95 TRP A N 1
ATOM 742 C CA . TRP A 1 95 ? -14.741 0.467 9.843 1.00 98.50 95 TRP A CA 1
ATOM 743 C C . TRP A 1 95 ? -14.821 1.987 9.958 1.00 98.50 95 TRP A C 1
ATOM 745 O O . TRP A 1 95 ? -14.488 2.536 11.011 1.00 98.50 95 TRP A O 1
ATOM 755 N N . VAL A 1 96 ? -15.263 2.646 8.889 1.00 96.88 96 VAL A N 1
ATOM 756 C CA . VAL A 1 96 ? -15.390 4.103 8.815 1.00 96.88 96 VAL A CA 1
ATOM 757 C C . VAL A 1 96 ? -16.737 4.461 8.201 1.00 96.88 96 VAL A C 1
ATOM 759 O O . VAL A 1 96 ? -17.110 3.919 7.157 1.00 96.88 96 VAL A O 1
ATOM 762 N N . ASP A 1 97 ? -17.427 5.414 8.818 1.00 93.62 97 ASP A N 1
ATOM 763 C CA . ASP A 1 97 ? -18.535 6.131 8.211 1.00 93.62 97 ASP A CA 1
ATOM 764 C C . ASP A 1 97 ? -18.357 7.642 8.372 1.00 93.62 97 ASP A C 1
ATOM 766 O O . ASP A 1 97 ? -18.581 8.228 9.424 1.00 93.62 97 ASP A O 1
ATOM 770 N N . ASP A 1 98 ? -17.898 8.249 7.286 1.00 86.88 98 ASP A N 1
ATOM 771 C CA . ASP A 1 98 ? -17.787 9.688 7.077 1.00 86.88 98 ASP A CA 1
ATOM 772 C C . ASP A 1 98 ? -19.031 10.193 6.321 1.00 86.88 98 ASP A C 1
ATOM 774 O O . ASP A 1 98 ? -19.171 9.938 5.118 1.00 86.88 98 ASP A O 1
ATOM 778 N N . GLN A 1 99 ? -19.954 10.840 7.035 1.00 81.06 99 GLN A N 1
ATOM 779 C CA . GLN A 1 99 ? -21.149 11.485 6.484 1.00 81.06 99 GLN A CA 1
ATOM 780 C C . GLN A 1 99 ? -20.872 12.985 6.408 1.00 81.06 99 GLN A C 1
ATOM 782 O O . GLN A 1 99 ? -20.775 13.633 7.446 1.00 81.06 99 GLN A O 1
ATOM 787 N N . ILE A 1 100 ? -20.741 13.533 5.200 1.00 74.94 100 ILE A N 1
ATOM 788 C CA . ILE A 1 100 ? -20.502 14.965 4.975 1.00 74.94 100 ILE A CA 1
ATOM 789 C C . ILE A 1 100 ? -21.693 15.532 4.207 1.00 74.94 100 ILE A C 1
ATOM 791 O O . ILE A 1 100 ? -22.019 15.037 3.125 1.00 74.94 100 ILE A O 1
ATOM 795 N N . ASP A 1 101 ? -22.310 16.578 4.745 1.00 74.00 101 ASP 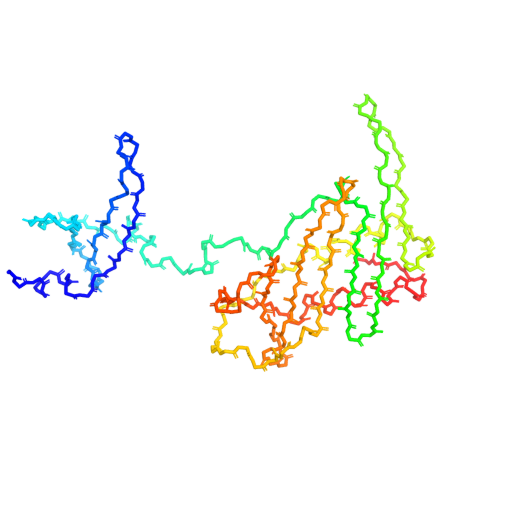A N 1
ATOM 796 C CA . ASP A 1 101 ? -23.276 17.403 4.035 1.00 74.00 101 ASP A CA 1
ATOM 797 C C . ASP A 1 101 ? -22.533 18.265 2.992 1.00 74.00 101 ASP A C 1
ATOM 799 O O . ASP A 1 101 ? -21.653 19.057 3.342 1.00 74.00 101 ASP A O 1
ATOM 803 N N . PRO A 1 102 ? -22.832 18.122 1.690 1.00 71.75 102 PRO A N 1
ATOM 804 C CA . PRO A 1 102 ? -22.137 18.860 0.639 1.00 71.75 102 PRO A CA 1
ATOM 805 C C . PRO A 1 102 ? -22.504 20.354 0.576 1.00 71.75 102 PRO A C 1
ATOM 807 O O . PRO A 1 102 ? -21.852 21.087 -0.168 1.00 71.75 102 PRO A O 1
ATOM 810 N N . VAL A 1 103 ? -23.542 20.807 1.288 1.00 80.25 103 VAL A N 1
ATOM 811 C CA . VAL A 1 103 ? -24.047 22.190 1.238 1.00 80.25 103 VAL A CA 1
ATOM 812 C C . VAL A 1 103 ? -23.274 23.100 2.183 1.00 80.25 103 VAL A C 1
ATOM 814 O O . VAL A 1 103 ? -22.879 24.198 1.791 1.00 80.25 103 VAL A O 1
ATOM 817 N N . ASP A 1 104 ? -23.049 22.653 3.415 1.00 84.25 104 ASP A N 1
ATOM 818 C CA . ASP A 1 104 ? -22.384 23.445 4.454 1.00 84.25 104 ASP A CA 1
ATOM 819 C C . ASP A 1 104 ? -21.099 22.799 4.990 1.00 84.25 104 ASP A C 1
ATOM 821 O O . ASP A 1 104 ? -20.422 23.380 5.842 1.00 84.25 104 ASP A O 1
ATOM 825 N N . ASN A 1 105 ? -20.721 21.636 4.447 1.00 72.00 105 ASN A N 1
ATOM 826 C CA . ASN A 1 105 ? -19.535 2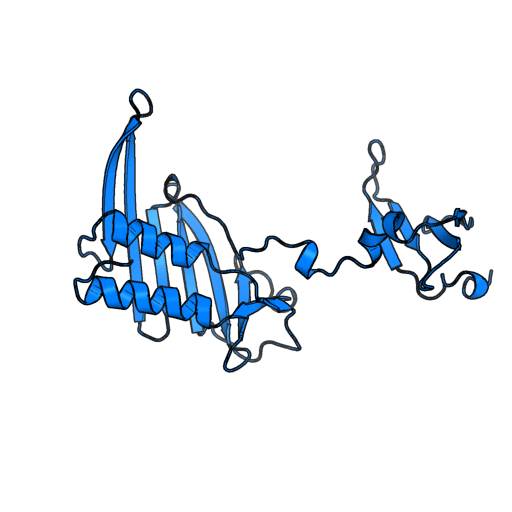0.874 4.830 1.00 72.00 105 ASN A CA 1
ATOM 827 C C . ASN A 1 105 ? -19.555 20.436 6.309 1.00 72.00 105 ASN A C 1
ATOM 829 O O . ASN A 1 105 ? -18.506 20.095 6.865 1.00 72.00 105 ASN A O 1
ATOM 833 N N . SER A 1 106 ? -20.734 20.452 6.944 1.00 77.88 106 SER A N 1
ATOM 834 C CA . SER A 1 106 ? -20.967 19.824 8.240 1.00 77.88 106 SER A CA 1
ATOM 835 C C . SER A 1 106 ? -20.997 18.307 8.078 1.00 77.88 106 SER A C 1
ATOM 837 O O . SER A 1 106 ? -21.229 17.778 6.992 1.00 77.88 106 SER A O 1
ATOM 839 N N . GLY A 1 107 ? -20.701 17.566 9.139 1.00 79.62 107 GLY A N 1
ATOM 840 C CA . GLY A 1 107 ? -20.641 16.121 9.022 1.00 79.62 107 GLY A CA 1
ATOM 841 C C . GLY A 1 107 ? -20.359 15.407 10.324 1.00 79.62 107 GLY A C 1
ATOM 842 O O . GLY A 1 107 ? -20.082 16.019 11.356 1.00 79.62 107 GLY A O 1
ATOM 843 N N . THR A 1 108 ? -20.431 14.085 10.246 1.00 87.44 108 THR A N 1
ATOM 844 C CA . THR A 1 108 ? -20.051 13.178 11.325 1.00 87.44 108 THR A CA 1
ATOM 845 C C . THR A 1 108 ? -19.026 12.195 10.798 1.00 87.44 108 THR A C 1
ATOM 847 O O . THR A 1 108 ? -19.162 11.680 9.688 1.00 87.44 108 THR A O 1
ATOM 850 N N . PHE A 1 109 ? -18.005 11.938 11.606 1.00 92.88 109 PHE A N 1
ATOM 851 C CA . PHE A 1 109 ? -17.039 10.889 11.354 1.00 92.88 109 PHE A CA 1
ATOM 852 C C . PHE A 1 109 ? -17.156 9.858 12.468 1.00 92.88 109 PHE A C 1
ATOM 854 O O . PHE A 1 109 ? -16.775 10.105 13.614 1.00 92.88 109 PHE A O 1
ATOM 861 N N . GLU A 1 110 ? -17.687 8.690 12.129 1.00 95.69 110 GLU A N 1
ATOM 862 C CA . GLU A 1 110 ? -17.713 7.544 13.023 1.00 95.69 110 GLU A CA 1
ATOM 863 C C . GLU A 1 110 ? -16.695 6.505 12.572 1.00 95.69 110 GLU A C 1
ATOM 865 O O . GLU A 1 110 ? -16.572 6.185 11.389 1.00 95.69 110 GLU A O 1
ATOM 870 N N . ALA A 1 111 ? -15.977 5.926 13.530 1.00 97.62 111 ALA A N 1
ATOM 871 C CA . ALA A 1 111 ? -15.056 4.843 13.248 1.00 97.62 111 ALA A CA 1
ATOM 872 C C . ALA A 1 111 ? -15.063 3.793 14.350 1.00 97.62 111 ALA A C 1
ATOM 874 O O . ALA A 1 111 ? -15.290 4.075 15.531 1.00 97.62 111 ALA A O 1
ATOM 875 N N . LYS A 1 112 ? -14.799 2.550 13.942 1.00 98.50 112 LYS A N 1
ATOM 876 C CA . LYS A 1 112 ? -14.678 1.407 14.846 1.00 98.50 112 LYS A CA 1
ATOM 877 C C . LYS A 1 112 ? -13.457 0.583 14.482 1.00 98.50 112 LYS A C 1
ATOM 879 O O . LYS A 1 112 ? -13.298 0.212 13.322 1.00 98.50 112 LYS A O 1
ATOM 884 N N . LEU A 1 113 ? -12.642 0.239 15.474 1.00 98.56 113 LEU A N 1
ATOM 885 C CA . LEU A 1 113 ? -11.583 -0.756 15.341 1.00 98.56 113 LEU A CA 1
ATOM 886 C C . LEU A 1 113 ? -12.038 -2.041 16.030 1.00 98.56 113 LEU A C 1
ATOM 888 O O . LEU A 1 113 ? -12.344 -2.042 17.220 1.00 98.56 113 LEU A O 1
ATOM 892 N N . ASN A 1 114 ? -12.114 -3.141 15.284 1.00 98.12 114 ASN A N 1
ATOM 893 C CA . ASN A 1 114 ? -12.594 -4.434 15.788 1.00 98.12 114 ASN A CA 1
ATOM 894 C C . ASN A 1 114 ? -13.988 -4.344 16.442 1.00 98.12 114 ASN A C 1
ATOM 896 O O . ASN A 1 114 ? -14.273 -4.997 17.443 1.00 98.12 114 ASN A O 1
ATOM 900 N N . GLY A 1 115 ? -14.853 -3.495 15.880 1.00 97.62 115 GLY A N 1
ATOM 901 C CA . GLY A 1 115 ? -16.202 -3.236 16.387 1.00 97.62 115 GLY A CA 1
ATOM 902 C C . GLY A 1 115 ? -16.275 -2.274 17.578 1.00 97.62 115 GLY A C 1
ATOM 903 O O . GLY A 1 115 ? -17.374 -1.827 17.900 1.00 97.62 115 GLY A O 1
ATOM 904 N N . GLN A 1 116 ? -15.145 -1.907 18.189 1.00 97.94 116 GLN A N 1
ATOM 905 C CA . GLN A 1 116 ? -15.098 -0.943 19.290 1.00 97.94 116 GLN A CA 1
ATOM 906 C C . GLN A 1 116 ? -14.953 0.487 18.759 1.00 97.94 116 GLN A C 1
ATOM 908 O O . GLN A 1 116 ? -14.153 0.693 17.843 1.00 97.94 116 GLN A O 1
ATOM 913 N N . PRO A 1 117 ? -15.691 1.475 19.301 1.00 97.81 117 PRO A N 1
ATOM 914 C CA . PRO A 1 117 ? -15.542 2.874 18.910 1.00 97.81 117 PRO A CA 1
ATOM 915 C C . PRO A 1 117 ? -14.100 3.365 19.061 1.00 97.81 117 PRO A C 1
ATOM 917 O O . PRO A 1 117 ? -13.430 3.056 20.046 1.00 97.81 117 PRO A O 1
ATOM 920 N N . VAL A 1 118 ? -13.634 4.153 18.096 1.00 97.62 118 VAL A N 1
ATOM 921 C CA . VAL A 1 118 ? -12.325 4.816 18.127 1.00 97.62 118 VAL A CA 1
ATOM 922 C C . VAL A 1 118 ? -12.501 6.292 17.768 1.00 97.62 118 VAL A C 1
ATOM 924 O O . VAL A 1 118 ? -13.408 6.639 17.013 1.00 97.62 118 VAL A O 1
ATOM 927 N N . SER A 1 119 ? -11.661 7.171 18.323 1.00 96.75 119 SER A N 1
ATOM 928 C CA . SER A 1 119 ? -11.696 8.596 17.984 1.00 96.75 119 SER A CA 1
ATOM 929 C C . SER A 1 119 ? -11.361 8.835 16.510 1.00 96.75 119 SER A C 1
ATOM 931 O O . SER A 1 119 ? -10.624 8.060 15.893 1.00 96.75 119 SER A O 1
ATOM 933 N N . GLU A 1 120 ? -11.870 9.938 15.961 1.00 95.31 120 GLU A N 1
ATOM 934 C CA . GLU A 1 120 ? -11.571 10.367 14.593 1.00 95.31 120 GLU A CA 1
ATOM 935 C C . GLU A 1 120 ? -10.061 10.483 14.350 1.00 95.31 120 GLU A C 1
ATOM 937 O O . GLU A 1 120 ? -9.556 9.899 13.391 1.00 95.31 120 GLU A O 1
ATOM 942 N N . ASP A 1 121 ? -9.332 11.143 15.254 1.00 95.88 121 ASP A N 1
ATOM 943 C CA . ASP A 1 121 ? -7.878 11.311 15.150 1.00 95.88 121 ASP A CA 1
ATOM 944 C C . ASP A 1 121 ? -7.155 9.965 15.035 1.00 95.88 121 ASP A C 1
ATOM 946 O O . ASP A 1 121 ? -6.343 9.758 14.133 1.00 95.88 121 ASP A O 1
ATOM 950 N N . ASN A 1 122 ? -7.500 9.006 15.898 1.00 98.12 122 ASN A N 1
ATOM 951 C CA . ASN A 1 122 ? -6.895 7.677 15.883 1.00 98.12 122 ASN A CA 1
ATOM 952 C C . ASN A 1 122 ? -7.257 6.897 14.615 1.00 98.12 122 ASN A C 1
ATOM 954 O O . ASN A 1 122 ? -6.399 6.245 14.020 1.00 98.12 122 ASN A O 1
ATOM 958 N N . ALA A 1 123 ? -8.516 6.958 14.184 1.00 97.69 123 ALA A N 1
ATOM 959 C CA . ALA A 1 123 ? -8.967 6.284 12.974 1.00 97.69 123 ALA A CA 1
ATOM 960 C C . ALA A 1 123 ? -8.280 6.842 11.723 1.00 97.69 123 ALA A C 1
ATOM 962 O O . ALA A 1 123 ? -7.796 6.070 10.892 1.00 97.69 123 ALA A O 1
ATOM 963 N N . ARG A 1 124 ? -8.193 8.172 11.597 1.00 96.25 124 ARG A N 1
ATOM 964 C CA . ARG A 1 124 ? -7.506 8.838 10.484 1.00 96.25 124 ARG A CA 1
ATOM 965 C C . ARG A 1 124 ? -6.007 8.564 10.514 1.00 96.25 124 ARG A C 1
ATOM 967 O O . ARG A 1 124 ? -5.446 8.266 9.464 1.00 96.25 124 ARG A O 1
ATOM 974 N N . ALA A 1 125 ? -5.370 8.593 11.684 1.00 97.50 125 ALA A N 1
ATOM 975 C CA . ALA A 1 125 ? -3.945 8.294 11.821 1.00 97.50 125 ALA A CA 1
ATOM 976 C C . ALA A 1 125 ? -3.614 6.828 11.488 1.00 97.50 125 ALA A C 1
ATOM 978 O O . ALA A 1 125 ? -2.632 6.559 10.792 1.00 97.50 125 ALA A O 1
ATOM 979 N N . LEU A 1 126 ? -4.449 5.877 11.923 1.00 98.31 126 LEU A N 1
ATOM 980 C CA . LEU A 1 126 ? -4.321 4.470 11.539 1.00 98.31 126 LEU A CA 1
ATOM 981 C C . LEU A 1 126 ? -4.550 4.279 10.035 1.00 98.31 126 LEU A C 1
ATOM 983 O O . LEU A 1 126 ? -3.768 3.608 9.370 1.00 98.31 126 LEU A O 1
ATOM 987 N N . TYR A 1 127 ? -5.597 4.883 9.474 1.00 97.62 127 TYR A N 1
ATOM 988 C CA . TYR A 1 127 ? -5.845 4.793 8.038 1.00 97.62 127 TYR A CA 1
ATOM 989 C C . TYR A 1 127 ? -4.686 5.383 7.224 1.00 97.62 127 TYR A C 1
ATOM 991 O O . TYR A 1 127 ? -4.243 4.787 6.243 1.00 97.62 127 TYR A O 1
ATOM 999 N N . MET A 1 128 ? -4.149 6.522 7.666 1.00 96.38 128 MET A N 1
ATOM 1000 C CA . MET A 1 128 ? -3.014 7.180 7.033 1.00 96.38 128 MET A CA 1
ATOM 1001 C C . MET A 1 128 ? -1.776 6.280 7.008 1.00 96.38 128 MET A C 1
ATOM 1003 O O . MET A 1 128 ? -1.109 6.235 5.976 1.00 96.38 128 MET A O 1
ATOM 1007 N N . SER A 1 129 ? -1.481 5.516 8.068 1.00 96.88 129 SER A N 1
ATOM 1008 C CA . SER A 1 129 ? -0.345 4.582 8.037 1.00 96.88 129 SER A CA 1
ATOM 1009 C C . SER A 1 129 ? -0.546 3.432 7.043 1.00 96.88 129 SER A C 1
ATOM 1011 O O . SER A 1 129 ? 0.428 3.000 6.430 1.00 96.88 129 SER A O 1
ATOM 1013 N N . VAL A 1 130 ? -1.787 2.991 6.806 1.00 97.31 130 VAL A N 1
ATOM 1014 C CA . VAL A 1 130 ? -2.110 1.958 5.801 1.00 97.31 130 VAL A CA 1
ATOM 1015 C C . VAL A 1 130 ? -1.899 2.457 4.366 1.00 97.31 130 VAL A C 1
ATOM 1017 O O . VAL A 1 130 ? -1.359 1.728 3.533 1.00 97.31 130 VAL A O 1
ATOM 1020 N N . ILE A 1 131 ? -2.308 3.689 4.052 1.00 95.31 131 ILE A N 1
ATOM 1021 C CA . ILE A 1 131 ? -2.152 4.252 2.695 1.00 95.31 131 ILE A CA 1
ATOM 1022 C C . ILE A 1 131 ? -0.778 4.896 2.455 1.00 95.31 131 ILE A C 1
ATOM 1024 O O . ILE A 1 131 ? -0.427 5.172 1.314 1.00 95.31 131 ILE A O 1
ATOM 1028 N N . SER A 1 132 ? 0.020 5.110 3.506 1.00 94.50 132 SER A N 1
ATOM 1029 C CA . SER A 1 132 ? 1.384 5.660 3.407 1.00 94.50 132 SER A CA 1
ATOM 1030 C C . SER A 1 132 ? 2.461 4.586 3.214 1.00 94.50 132 SER A C 1
ATOM 1032 O O . SER A 1 132 ? 3.651 4.871 3.351 1.00 94.50 132 SER A O 1
ATOM 1034 N N . ILE A 1 133 ? 2.074 3.341 2.914 1.00 96.00 133 ILE A N 1
ATOM 1035 C CA . ILE A 1 133 ? 3.029 2.281 2.580 1.00 96.00 133 ILE A CA 1
ATOM 1036 C C . ILE A 1 133 ? 3.704 2.656 1.258 1.00 96.00 133 ILE A C 1
ATOM 1038 O O . ILE A 1 133 ? 3.074 2.678 0.199 1.00 96.00 133 ILE A O 1
ATOM 1042 N N . ALA A 1 134 ? 4.994 2.966 1.342 1.00 93.69 134 ALA A N 1
ATOM 1043 C CA . ALA A 1 134 ? 5.816 3.368 0.216 1.00 93.69 134 ALA A CA 1
ATOM 1044 C C . ALA A 1 134 ? 6.671 2.203 -0.264 1.00 93.69 134 ALA A C 1
ATOM 1046 O O . ALA A 1 134 ? 7.177 1.413 0.540 1.00 93.69 134 ALA A O 1
ATOM 1047 N N . TYR A 1 135 ? 6.852 2.117 -1.576 1.00 93.88 135 TYR A N 1
ATOM 1048 C CA . TYR A 1 135 ? 7.814 1.179 -2.122 1.00 93.88 135 TYR A CA 1
ATOM 1049 C C . TYR A 1 135 ? 9.243 1.589 -1.730 1.00 93.88 135 TYR A C 1
ATOM 1051 O O . TYR A 1 135 ? 9.605 2.761 -1.818 1.00 93.88 135 TYR A O 1
ATOM 1059 N N . ASP A 1 136 ? 10.062 0.606 -1.372 1.00 93.31 136 ASP A N 1
ATOM 1060 C CA . ASP A 1 136 ? 11.428 0.770 -0.864 1.00 93.31 136 ASP A CA 1
ATOM 1061 C C . ASP A 1 136 ? 12.470 0.504 -1.956 1.00 93.31 136 ASP A C 1
ATOM 1063 O O . ASP A 1 136 ? 13.334 1.336 -2.208 1.00 93.31 136 ASP A O 1
ATOM 1067 N N . ALA A 1 137 ? 12.351 -0.627 -2.656 1.00 91.31 137 ALA A N 1
ATOM 1068 C CA . ALA A 1 137 ? 13.331 -1.074 -3.643 1.00 91.31 137 ALA A CA 1
ATOM 1069 C C . ALA A 1 137 ? 12.697 -1.971 -4.716 1.00 91.31 137 ALA A C 1
ATOM 1071 O O . ALA A 1 137 ? 11.547 -2.404 -4.589 1.00 91.31 137 ALA A O 1
ATOM 1072 N N . GLU A 1 138 ? 13.455 -2.262 -5.768 1.00 91.25 138 GLU A N 1
ATOM 1073 C CA . GLU A 1 138 ? 13.168 -3.384 -6.664 1.00 91.25 138 GLU A CA 1
ATOM 1074 C C . GLU A 1 138 ? 13.314 -4.724 -5.941 1.00 91.25 138 GLU A C 1
ATOM 1076 O O . GLU A 1 138 ? 14.059 -4.859 -4.964 1.00 91.25 138 GLU A O 1
ATOM 1081 N N . LEU A 1 139 ? 12.553 -5.715 -6.393 1.00 92.38 139 LEU A N 1
ATOM 1082 C CA . LEU A 1 139 ? 12.672 -7.075 -5.903 1.00 92.38 139 LEU A CA 1
ATOM 1083 C C . LEU A 1 139 ? 13.948 -7.706 -6.470 1.00 92.38 139 LEU A C 1
ATOM 1085 O O . LEU A 1 139 ? 14.089 -7.885 -7.675 1.00 92.38 139 LEU A O 1
ATOM 1089 N N . ALA A 1 140 ? 14.862 -8.090 -5.582 1.00 88.06 140 ALA A N 1
ATOM 1090 C CA . ALA A 1 140 ? 16.025 -8.884 -5.949 1.00 88.06 140 ALA A CA 1
ATOM 1091 C C . ALA A 1 140 ? 15.682 -10.381 -5.870 1.00 88.06 140 ALA A C 1
ATOM 1093 O O . ALA A 1 140 ? 15.635 -10.952 -4.7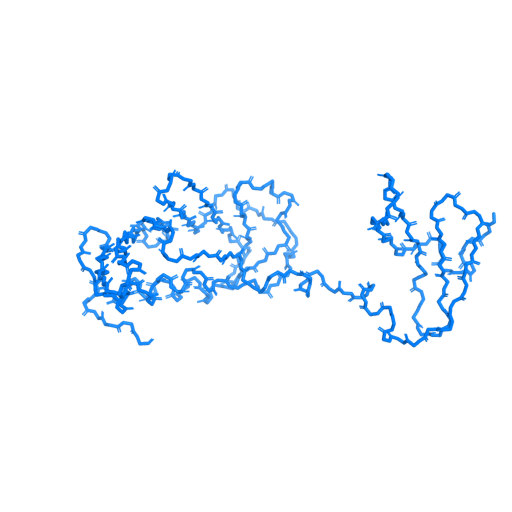79 1.00 88.06 140 ALA A O 1
ATOM 1094 N N . GLY A 1 141 ? 15.469 -11.015 -7.025 1.00 84.44 141 GLY A N 1
ATOM 1095 C CA . GLY A 1 141 ? 15.193 -12.452 -7.135 1.00 84.44 141 GLY A CA 1
ATOM 1096 C C . GLY A 1 141 ? 13.707 -12.806 -7.050 1.00 84.44 141 GLY A C 1
ATOM 1097 O O . GLY A 1 141 ? 12.847 -11.991 -7.363 1.00 84.44 141 GLY A O 1
ATOM 1098 N N . GLU A 1 142 ? 13.409 -14.044 -6.654 1.00 84.75 142 GLU A N 1
ATOM 1099 C CA . GLU A 1 142 ? 12.044 -14.580 -6.631 1.00 84.75 142 GLU A CA 1
ATOM 1100 C C . GLU A 1 142 ? 11.454 -14.628 -5.216 1.00 84.75 142 GLU A C 1
ATOM 1102 O O . GLU A 1 142 ? 12.147 -14.863 -4.221 1.00 84.75 142 GLU A O 1
ATOM 1107 N N . VAL A 1 143 ? 10.135 -14.447 -5.131 1.00 89.31 143 VAL A N 1
ATOM 1108 C CA . VAL A 1 143 ? 9.375 -14.637 -3.893 1.00 89.31 143 VAL A CA 1
ATOM 1109 C C . VAL A 1 143 ? 9.186 -16.131 -3.650 1.00 89.31 143 VAL A C 1
ATOM 1111 O O . VAL A 1 143 ? 8.510 -16.813 -4.413 1.00 89.31 143 VAL A O 1
ATOM 1114 N N . THR A 1 144 ? 9.757 -16.641 -2.560 1.00 86.50 144 THR A N 1
ATOM 1115 C CA . THR A 1 144 ? 9.659 -18.066 -2.199 1.00 86.50 144 THR A CA 1
ATOM 1116 C C . THR A 1 144 ? 8.467 -18.382 -1.295 1.00 86.50 144 THR A C 1
ATOM 1118 O O . THR A 1 144 ? 8.056 -19.538 -1.197 1.00 86.50 144 THR A O 1
ATOM 1121 N N . GLU A 1 145 ? 7.888 -17.377 -0.633 1.00 87.69 145 GLU A N 1
ATOM 1122 C CA . GLU A 1 145 ? 6.704 -17.569 0.203 1.00 87.69 145 GLU A CA 1
ATOM 1123 C C . GLU A 1 145 ? 5.440 -17.762 -0.638 1.00 87.69 145 GLU A C 1
ATOM 1125 O O . GLU A 1 145 ? 5.116 -16.968 -1.518 1.00 87.69 145 GLU A O 1
ATOM 1130 N N . THR A 1 146 ? 4.668 -18.796 -0.306 1.00 86.25 146 THR A N 1
ATOM 1131 C CA . THR A 1 146 ? 3.418 -19.130 -1.005 1.00 86.25 146 THR A CA 1
ATOM 1132 C C . THR A 1 146 ? 2.189 -18.438 -0.415 1.00 86.25 146 THR A C 1
ATOM 1134 O O . THR A 1 146 ? 1.110 -18.501 -1.001 1.00 86.25 146 THR A O 1
ATOM 1137 N N . ALA A 1 147 ? 2.320 -17.801 0.751 1.00 92.12 147 ALA A N 1
ATOM 1138 C CA . ALA A 1 147 ? 1.239 -17.105 1.440 1.00 92.12 147 ALA A CA 1
ATOM 1139 C C . ALA A 1 147 ? 1.714 -15.731 1.934 1.00 92.12 147 ALA A C 1
ATOM 1141 O O . ALA A 1 147 ? 2.857 -15.612 2.374 1.00 92.12 147 ALA A O 1
ATOM 1142 N N . PRO A 1 148 ? 0.856 -14.697 1.889 1.00 96.06 148 PRO A N 1
ATOM 1143 C CA . PRO A 1 148 ? 1.221 -13.387 2.394 1.00 96.06 148 PRO A CA 1
ATOM 1144 C C . PRO A 1 148 ? 1.272 -13.396 3.923 1.00 96.06 148 PRO A C 1
ATOM 1146 O O . PRO A 1 148 ? 0.373 -13.906 4.591 1.00 96.06 148 PRO A O 1
ATOM 1149 N N . THR A 1 149 ? 2.297 -12.761 4.478 1.00 95.81 149 THR A N 1
ATOM 1150 C CA . THR A 1 149 ? 2.417 -12.523 5.928 1.00 95.81 149 THR A CA 1
ATOM 1151 C C . THR A 1 149 ? 1.566 -11.347 6.383 1.00 95.81 149 THR A C 1
ATOM 1153 O O . THR A 1 149 ? 1.097 -11.324 7.518 1.00 95.81 149 THR A O 1
ATOM 1156 N N . HIS A 1 150 ? 1.373 -10.372 5.492 1.00 97.50 150 HIS A N 1
ATOM 1157 C CA . HIS A 1 150 ? 0.486 -9.243 5.710 1.00 97.50 150 HIS A CA 1
ATOM 1158 C C . HIS A 1 150 ? -0.437 -9.104 4.511 1.00 97.50 150 HIS A C 1
ATOM 1160 O O . HIS A 1 150 ? -0.010 -9.212 3.358 1.00 97.50 150 HIS A O 1
ATOM 1166 N N . SER A 1 151 ? -1.706 -8.822 4.766 1.00 97.75 151 SER A N 1
ATOM 1167 C CA . SER A 1 151 ? -2.617 -8.420 3.705 1.00 97.75 151 SER A CA 1
ATOM 1168 C C . SER A 1 151 ? -3.584 -7.355 4.177 1.00 97.75 151 SER A C 1
ATOM 1170 O O . SER A 1 151 ? -3.977 -7.293 5.341 1.00 97.75 151 SER A O 1
ATOM 1172 N N . PHE A 1 152 ? -3.966 -6.507 3.238 1.00 98.50 152 PHE A N 1
ATOM 1173 C CA . PHE A 1 152 ? -4.885 -5.413 3.443 1.00 98.50 152 PHE A CA 1
ATOM 1174 C C . PHE A 1 152 ? -5.969 -5.498 2.379 1.00 98.50 152 PHE A C 1
ATOM 1176 O O . PHE A 1 152 ? -5.704 -5.793 1.212 1.00 98.50 152 PHE A O 1
ATOM 1183 N N . THR A 1 153 ? -7.209 -5.253 2.777 1.00 98.56 153 THR A N 1
ATOM 1184 C CA . THR A 1 153 ? -8.349 -5.178 1.867 1.00 98.56 153 THR A CA 1
ATOM 1185 C C . THR A 1 153 ? -9.105 -3.895 2.129 1.00 98.56 153 THR A C 1
ATOM 1187 O O . THR A 1 153 ? -9.654 -3.715 3.217 1.00 98.56 153 THR A O 1
ATOM 1190 N N . ILE A 1 154 ? -9.162 -3.033 1.121 1.00 98.31 154 ILE A N 1
ATOM 1191 C CA . ILE A 1 154 ? -10.019 -1.853 1.123 1.00 98.31 154 ILE A CA 1
ATOM 1192 C C . ILE A 1 154 ? -11.368 -2.261 0.556 1.00 98.31 154 ILE A C 1
ATOM 1194 O O . ILE A 1 154 ? -11.449 -2.703 -0.587 1.00 98.31 154 ILE A O 1
ATOM 1198 N N . THR A 1 155 ? -12.428 -2.101 1.341 1.00 98.31 155 THR A N 1
ATOM 1199 C CA . THR A 1 155 ? -13.805 -2.236 0.863 1.00 98.31 155 THR A CA 1
ATOM 1200 C C . THR A 1 155 ? -14.401 -0.848 0.693 1.00 98.31 155 THR A C 1
ATOM 1202 O O . THR A 1 155 ? -14.523 -0.084 1.650 1.00 98.31 155 THR A O 1
ATOM 1205 N N . TYR A 1 156 ? -14.796 -0.529 -0.533 1.00 96.12 156 TYR A N 1
ATOM 1206 C CA . TYR A 1 156 ? -15.439 0.726 -0.891 1.00 96.12 156 TYR A CA 1
ATOM 1207 C C . TYR A 1 156 ? -16.920 0.722 -0.522 1.00 96.12 156 TYR A C 1
ATOM 1209 O O . TYR A 1 156 ? -17.560 -0.329 -0.431 1.00 96.12 156 TYR A O 1
ATOM 1217 N N . ARG A 1 157 ? -17.503 1.915 -0.379 1.00 94.31 157 ARG A N 1
ATOM 1218 C CA . ARG A 1 157 ? -18.945 2.076 -0.119 1.00 94.31 157 ARG A CA 1
ATOM 1219 C C . ARG A 1 157 ? -19.823 1.472 -1.220 1.00 94.31 157 ARG A C 1
ATOM 1221 O O . ARG A 1 157 ? -20.898 0.964 -0.929 1.00 94.31 157 ARG A O 1
ATOM 1228 N N . ASN A 1 158 ? -19.336 1.456 -2.462 1.00 93.19 158 ASN A N 1
ATOM 1229 C CA . ASN A 1 158 ? -20.003 0.821 -3.606 1.00 93.19 158 ASN A CA 1
ATOM 1230 C C . ASN A 1 158 ? -19.807 -0.711 -3.676 1.00 93.19 158 ASN A C 1
ATOM 1232 O O . ASN A 1 158 ? -20.199 -1.331 -4.660 1.00 93.19 158 ASN A O 1
ATOM 1236 N N . GLY A 1 159 ? -19.164 -1.321 -2.676 1.00 94.62 159 GLY A N 1
ATOM 1237 C CA . GLY A 1 159 ? -18.900 -2.759 -2.620 1.00 94.62 159 GLY A CA 1
ATOM 1238 C C . GLY A 1 159 ? -17.657 -3.224 -3.383 1.00 94.62 159 GLY A C 1
ATOM 1239 O O . GLY A 1 159 ? -17.270 -4.383 -3.224 1.00 94.62 159 GLY A O 1
ATOM 1240 N N . ARG A 1 160 ? -16.990 -2.351 -4.159 1.00 96.62 160 ARG A N 1
ATOM 1241 C CA . ARG A 1 160 ? -15.691 -2.664 -4.777 1.00 96.62 160 ARG A CA 1
ATOM 1242 C C . ARG A 1 160 ? -14.680 -3.028 -3.692 1.00 96.62 160 ARG A C 1
ATOM 1244 O O . ARG A 1 160 ? -14.727 -2.484 -2.587 1.00 96.62 160 ARG A O 1
ATOM 1251 N N . LYS A 1 161 ? -13.752 -3.925 -4.018 1.00 98.00 161 LYS A N 1
ATOM 1252 C CA . LYS A 1 161 ? -12.635 -4.286 -3.147 1.00 98.00 161 LYS A CA 1
ATOM 1253 C C . LYS A 1 161 ? -11.312 -4.156 -3.875 1.00 98.00 161 LYS A C 1
ATOM 1255 O O . LYS A 1 161 ? -11.238 -4.497 -5.052 1.00 98.00 161 LYS A O 1
ATOM 1260 N N . GLU A 1 162 ? -10.301 -3.700 -3.153 1.00 97.88 162 GLU A N 1
ATOM 1261 C CA . GLU A 1 162 ? -8.910 -3.690 -3.603 1.00 97.88 162 GLU A CA 1
ATOM 1262 C C . GLU A 1 162 ? -8.022 -4.361 -2.561 1.00 97.88 162 GLU A C 1
ATOM 1264 O O . GLU A 1 162 ? -8.295 -4.294 -1.358 1.00 97.88 162 GLU A O 1
ATOM 1269 N N . TYR A 1 163 ? -6.988 -5.048 -3.039 1.00 97.62 163 TYR A N 1
ATOM 1270 C CA . TYR A 1 163 ? -6.184 -5.968 -2.243 1.00 97.62 163 TYR A CA 1
ATOM 1271 C C . TYR A 1 163 ? -4.707 -5.616 -2.345 1.00 97.62 163 TYR A C 1
ATOM 1273 O O . TYR A 1 163 ? -4.169 -5.498 -3.445 1.00 97.62 163 TYR A O 1
ATOM 1281 N N . LEU A 1 164 ? -4.049 -5.553 -1.193 1.00 97.88 164 LEU A N 1
ATOM 1282 C CA . LEU A 1 164 ? -2.600 -5.516 -1.065 1.00 97.88 164 LEU A CA 1
ATOM 1283 C C . LEU A 1 164 ? -2.164 -6.761 -0.298 1.00 97.88 164 LEU A C 1
ATOM 1285 O O . LEU A 1 164 ? -2.603 -6.989 0.826 1.00 97.88 164 LEU A O 1
ATOM 1289 N N . SER A 1 165 ? -1.312 -7.574 -0.909 1.00 97.62 165 SER A N 1
ATOM 1290 C CA . SER A 1 165 ? -0.697 -8.747 -0.286 1.00 97.62 165 SER A CA 1
ATOM 1291 C C . SER A 1 165 ? 0.813 -8.568 -0.236 1.00 97.62 165 SER A C 1
ATOM 1293 O O . SER A 1 165 ? 1.418 -8.154 -1.225 1.00 97.62 165 SER A O 1
ATOM 1295 N N . LEU A 1 166 ? 1.407 -8.884 0.911 1.00 97.31 166 LEU A N 1
ATOM 1296 C CA . LEU A 1 166 ? 2.827 -8.701 1.179 1.00 97.31 166 LEU A CA 1
ATOM 1297 C C . LEU A 1 166 ? 3.468 -10.031 1.567 1.00 97.31 166 LEU A C 1
ATOM 1299 O O . LEU A 1 166 ? 3.080 -10.664 2.553 1.00 97.31 166 LEU A O 1
ATOM 1303 N N . TYR A 1 167 ? 4.467 -10.428 0.788 1.00 96.50 167 TYR A N 1
ATOM 1304 C CA . TYR A 1 167 ? 5.180 -11.697 0.926 1.00 96.50 167 TYR A CA 1
ATOM 1305 C C . TYR A 1 167 ? 6.576 -11.405 1.436 1.00 96.50 167 TYR A C 1
ATOM 1307 O O . TYR A 1 167 ? 7.246 -10.513 0.916 1.00 96.50 167 TYR A O 1
ATOM 1315 N N . ARG A 1 168 ? 7.018 -12.091 2.484 1.00 95.12 168 ARG A N 1
ATOM 1316 C CA . ARG A 1 168 ? 8.324 -11.797 3.065 1.00 95.12 168 ARG A CA 1
ATOM 1317 C C . ARG A 1 168 ? 9.415 -12.214 2.088 1.00 95.12 168 ARG A C 1
ATOM 1319 O O . ARG A 1 168 ? 9.413 -13.326 1.574 1.00 95.12 168 ARG A O 1
ATOM 1326 N N . VAL A 1 169 ? 10.369 -11.318 1.872 1.00 94.31 169 VAL A N 1
ATOM 1327 C CA . VAL A 1 169 ? 11.573 -11.595 1.074 1.00 94.31 169 VAL A CA 1
ATOM 1328 C C . VAL A 1 169 ? 12.750 -11.845 2.008 1.00 94.31 169 VAL A C 1
ATOM 1330 O O . VAL A 1 169 ? 13.516 -12.787 1.840 1.00 94.31 169 VAL A O 1
ATOM 1333 N N . ASN A 1 170 ? 12.891 -11.003 3.034 1.00 92.31 170 ASN A N 1
ATOM 1334 C CA . ASN A 1 170 ? 13.930 -11.126 4.050 1.00 92.31 170 ASN A CA 1
ATOM 1335 C C . ASN A 1 170 ? 13.467 -10.485 5.376 1.00 92.31 170 ASN A C 1
ATOM 1337 O O . ASN A 1 170 ? 12.278 -10.292 5.620 1.00 92.31 170 ASN A O 1
ATOM 1341 N N . ASN A 1 171 ? 14.394 -10.168 6.282 1.00 90.75 171 ASN A N 1
ATOM 1342 C CA . ASN A 1 171 ? 14.061 -9.574 7.585 1.00 90.75 171 ASN A CA 1
ATOM 1343 C C . ASN A 1 171 ? 13.623 -8.101 7.522 1.00 90.75 171 ASN A C 1
ATOM 1345 O O . ASN A 1 171 ? 13.173 -7.561 8.533 1.00 90.75 171 ASN A O 1
ATOM 1349 N N . ARG A 1 172 ? 13.796 -7.438 6.377 1.00 93.62 172 ARG A N 1
ATOM 1350 C CA . ARG A 1 172 ? 13.518 -6.011 6.184 1.00 93.62 172 ARG A CA 1
ATOM 1351 C C . ARG A 1 172 ? 12.518 -5.733 5.074 1.00 93.62 172 ARG A C 1
ATOM 1353 O O . ARG A 1 172 ? 11.884 -4.689 5.132 1.00 93.62 172 ARG A O 1
ATOM 1360 N N . GLN A 1 173 ? 12.385 -6.621 4.097 1.00 95.38 173 GLN A N 1
ATOM 1361 C CA . GLN A 1 173 ? 11.636 -6.348 2.877 1.00 95.38 173 GLN A CA 1
ATOM 1362 C C . GLN A 1 173 ? 10.529 -7.361 2.627 1.00 95.38 173 GLN A C 1
ATOM 1364 O O . GLN A 1 173 ? 10.685 -8.563 2.877 1.00 95.38 173 GLN A O 1
ATOM 1369 N N . TYR A 1 174 ? 9.432 -6.842 2.083 1.00 96.94 174 TYR A N 1
ATOM 1370 C CA . TYR A 1 174 ? 8.280 -7.610 1.637 1.00 96.94 174 TYR A CA 1
ATOM 1371 C C . TYR A 1 174 ? 7.959 -7.269 0.190 1.00 96.94 174 TYR A C 1
ATOM 1373 O O . TYR A 1 174 ? 7.865 -6.094 -0.151 1.00 96.94 174 TYR A O 1
ATOM 1381 N N . ALA A 1 175 ? 7.770 -8.283 -0.645 1.00 96.81 175 ALA A N 1
ATOM 1382 C CA . ALA A 1 175 ? 7.328 -8.140 -2.020 1.00 96.81 175 ALA A CA 1
ATOM 1383 C C . ALA A 1 175 ? 5.848 -7.741 -2.072 1.00 96.81 175 ALA A C 1
ATOM 1385 O O . ALA A 1 175 ? 5.042 -8.219 -1.268 1.00 96.81 175 ALA A O 1
ATOM 1386 N N . VAL A 1 176 ? 5.503 -6.864 -3.015 1.00 95.94 176 VAL A N 1
ATOM 1387 C CA . VAL A 1 176 ? 4.180 -6.235 -3.119 1.00 95.94 176 VAL A CA 1
ATOM 1388 C C . VAL A 1 176 ? 3.357 -6.844 -4.242 1.00 95.94 176 VAL A C 1
ATOM 1390 O O . VAL A 1 176 ? 3.719 -6.727 -5.407 1.00 95.94 176 VAL A O 1
ATOM 1393 N N . ARG A 1 177 ? 2.179 -7.376 -3.910 1.00 96.12 177 ARG A N 1
ATOM 1394 C CA . ARG A 1 177 ? 1.191 -7.826 -4.896 1.00 96.12 177 ARG A CA 1
ATOM 1395 C C . ARG A 1 177 ? -0.118 -7.058 -4.744 1.00 96.12 177 ARG A C 1
ATOM 1397 O O . ARG A 1 177 ? -0.758 -7.126 -3.693 1.00 96.12 177 ARG A O 1
ATOM 1404 N N . LEU A 1 178 ? -0.538 -6.378 -5.810 1.00 95.00 178 LEU A N 1
ATOM 1405 C CA . LEU A 1 178 ? -1.797 -5.630 -5.881 1.00 95.00 178 LEU A CA 1
ATOM 1406 C C . LEU A 1 178 ? -2.861 -6.408 -6.658 1.00 95.00 178 LEU A C 1
ATOM 1408 O O . LEU A 1 178 ? -2.556 -6.999 -7.688 1.00 95.00 178 LEU A O 1
ATOM 1412 N N . ASN A 1 179 ? -4.112 -6.390 -6.188 1.00 92.88 179 ASN A N 1
ATOM 1413 C CA . ASN A 1 179 ? -5.307 -6.854 -6.916 1.00 92.88 179 ASN A CA 1
ATOM 1414 C C . ASN A 1 179 ? -5.160 -8.212 -7.637 1.00 92.88 179 ASN A C 1
ATOM 1416 O O . ASN A 1 179 ? -5.636 -8.386 -8.755 1.00 92.88 179 ASN A O 1
ATOM 1420 N N . ASN A 1 180 ? -4.521 -9.187 -6.982 1.00 85.69 180 ASN A N 1
ATOM 1421 C CA . ASN A 1 180 ? -4.235 -10.522 -7.522 1.00 85.69 180 ASN A CA 1
ATOM 1422 C C . ASN A 1 180 ? -3.363 -10.553 -8.791 1.00 85.69 180 ASN A C 1
ATOM 1424 O O . ASN A 1 180 ? -3.353 -11.591 -9.455 1.00 85.69 180 ASN A O 1
ATOM 1428 N N . ALA A 1 181 ? -2.594 -9.496 -9.082 1.00 89.25 181 ALA A N 1
ATOM 1429 C CA . ALA A 1 181 ? -1.603 -9.485 -10.161 1.00 89.25 181 ALA A CA 1
ATOM 1430 C C . ALA A 1 181 ? -0.769 -10.782 -10.159 1.00 89.25 181 ALA A C 1
ATOM 1432 O O . ALA A 1 181 ? -0.493 -11.299 -9.070 1.00 89.25 181 ALA A O 1
ATOM 1433 N N . PRO A 1 182 ? -0.427 -11.357 -11.319 1.00 88.06 182 PRO A N 1
ATOM 1434 C CA . PRO A 1 182 ? 0.430 -12.538 -11.393 1.00 88.06 182 PRO A CA 1
ATOM 1435 C C . PRO A 1 182 ? 1.719 -12.378 -10.564 1.00 88.06 182 PRO A C 1
ATOM 1437 O O . PRO A 1 182 ? 2.196 -11.262 -10.361 1.00 88.06 182 PRO A O 1
ATOM 1440 N N . MET A 1 183 ? 2.260 -13.473 -10.019 1.00 85.88 183 MET A N 1
ATOM 1441 C CA . MET A 1 183 ? 3.450 -13.383 -9.151 1.00 85.88 183 MET A CA 1
ATOM 1442 C C . MET A 1 183 ? 4.696 -12.979 -9.928 1.00 85.88 183 MET A C 1
ATOM 1444 O O . MET A 1 183 ? 5.556 -12.289 -9.392 1.00 85.88 183 MET A O 1
ATOM 1448 N N . GLU A 1 184 ? 4.758 -13.371 -11.192 1.00 84.75 184 GLU A N 1
ATOM 1449 C CA . GLU A 1 184 ? 5.774 -12.970 -12.155 1.00 84.75 184 GLU A CA 1
ATOM 1450 C C . GLU A 1 184 ? 5.800 -11.453 -12.415 1.00 84.75 184 GLU A C 1
ATOM 1452 O O . GLU A 1 184 ? 6.845 -10.927 -12.786 1.00 84.75 184 GLU A O 1
ATOM 1457 N N . ASP A 1 185 ? 4.700 -10.739 -12.145 1.00 85.19 185 ASP A N 1
ATOM 1458 C CA . ASP A 1 185 ? 4.606 -9.280 -12.300 1.00 85.19 185 ASP A CA 1
ATOM 1459 C C . ASP A 1 185 ? 5.032 -8.519 -11.026 1.00 85.19 185 ASP A C 1
ATOM 1461 O O . ASP A 1 185 ? 5.042 -7.283 -10.989 1.00 85.19 185 ASP A O 1
ATOM 1465 N N . VAL A 1 186 ? 5.374 -9.228 -9.944 1.00 89.25 186 VAL A N 1
ATOM 1466 C CA . VAL A 1 186 ? 5.810 -8.613 -8.685 1.00 89.25 186 VAL A CA 1
ATOM 1467 C C . VAL A 1 186 ? 7.269 -8.174 -8.802 1.00 89.25 186 VAL A C 1
ATOM 1469 O O . VAL A 1 186 ? 8.190 -8.962 -8.629 1.00 89.25 186 VAL A O 1
ATOM 1472 N N . GLY A 1 187 ? 7.479 -6.882 -9.060 1.00 90.31 187 GLY A N 1
ATOM 1473 C CA . GLY A 1 187 ? 8.819 -6.311 -9.265 1.00 90.31 187 GLY A CA 1
ATOM 1474 C C . GLY A 1 187 ? 9.374 -5.476 -8.111 1.00 90.31 187 GLY A C 1
ATOM 1475 O O . GLY A 1 187 ? 10.506 -5.007 -8.189 1.00 90.31 187 GLY A O 1
ATOM 1476 N N . PHE A 1 188 ? 8.606 -5.237 -7.043 1.00 94.19 188 PHE A N 1
ATOM 1477 C CA . PHE A 1 188 ? 8.967 -4.237 -6.032 1.00 94.19 188 PHE A CA 1
ATOM 1478 C C . PHE A 1 188 ? 8.697 -4.689 -4.600 1.00 94.19 188 PHE A C 1
ATOM 1480 O O . PHE A 1 188 ? 7.841 -5.537 -4.331 1.00 94.19 188 PHE A O 1
ATOM 1487 N N . THR A 1 189 ? 9.413 -4.063 -3.669 1.00 95.94 189 THR A N 1
ATOM 1488 C CA . THR A 1 189 ? 9.331 -4.345 -2.237 1.00 95.94 189 THR A CA 1
ATOM 1489 C C . THR A 1 189 ? 8.966 -3.114 -1.414 1.00 95.94 189 THR A C 1
ATOM 1491 O O . THR A 1 189 ? 9.101 -1.978 -1.868 1.00 95.94 189 THR A O 1
ATOM 1494 N N . VAL A 1 190 ? 8.505 -3.345 -0.186 1.00 96.56 190 VAL A N 1
ATOM 1495 C CA . VAL A 1 190 ? 8.304 -2.338 0.868 1.00 96.56 190 VAL A CA 1
ATOM 1496 C C . VAL A 1 190 ? 9.159 -2.679 2.079 1.00 96.56 190 VAL A C 1
ATOM 1498 O O . VAL A 1 190 ? 9.473 -3.848 2.325 1.00 96.56 190 VAL A O 1
ATOM 1501 N N . ASN A 1 191 ? 9.487 -1.663 2.873 1.00 95.69 191 ASN A N 1
ATOM 1502 C CA . ASN A 1 191 ? 10.224 -1.842 4.114 1.00 95.69 191 ASN A CA 1
ATOM 1503 C C . ASN A 1 191 ? 9.296 -2.271 5.265 1.00 95.69 191 ASN A C 1
ATOM 1505 O O . ASN A 1 191 ? 8.202 -1.733 5.442 1.00 95.69 191 ASN A O 1
ATOM 1509 N N . ILE A 1 192 ? 9.770 -3.183 6.115 1.00 95.25 192 ILE A N 1
ATOM 1510 C CA . ILE A 1 192 ? 9.075 -3.633 7.329 1.00 95.25 192 ILE A CA 1
ATOM 1511 C C . ILE A 1 192 ? 8.707 -2.475 8.266 1.00 95.25 192 ILE A C 1
ATOM 1513 O O . ILE A 1 192 ? 7.724 -2.574 8.995 1.00 95.25 192 ILE A O 1
ATOM 1517 N N . ALA A 1 193 ? 9.462 -1.371 8.251 1.00 94.94 193 ALA A N 1
ATOM 1518 C CA . ALA A 1 193 ? 9.173 -0.191 9.063 1.00 94.94 193 ALA A CA 1
ATOM 1519 C C . ALA A 1 193 ? 7.771 0.384 8.790 1.00 94.94 193 ALA A C 1
ATOM 1521 O O . ALA A 1 193 ? 7.072 0.748 9.736 1.00 94.94 193 ALA A O 1
ATOM 1522 N N . SER A 1 194 ? 7.320 0.395 7.529 1.00 92.44 194 SER A N 1
ATOM 1523 C CA . SER A 1 194 ? 5.969 0.849 7.174 1.00 92.44 194 SER A CA 1
ATOM 1524 C C . SER A 1 194 ? 4.887 -0.055 7.770 1.00 92.44 194 SER A C 1
ATOM 1526 O O . SER A 1 194 ? 3.853 0.434 8.214 1.00 92.44 194 SER A O 1
ATOM 1528 N N . LEU A 1 195 ? 5.142 -1.365 7.838 1.00 95.06 195 LEU A N 1
ATOM 1529 C CA . LEU A 1 195 ? 4.198 -2.351 8.378 1.00 95.06 195 LEU A CA 1
ATOM 1530 C C . LEU A 1 195 ? 4.137 -2.290 9.904 1.00 95.06 195 LEU A C 1
ATOM 1532 O O . LEU A 1 195 ? 3.050 -2.249 10.478 1.00 95.06 195 LEU A O 1
ATOM 1536 N N . ARG A 1 196 ? 5.298 -2.166 10.556 1.00 95.31 196 ARG A N 1
ATOM 1537 C CA . ARG A 1 196 ? 5.393 -1.967 12.009 1.00 95.31 196 ARG A CA 1
ATOM 1538 C C . ARG A 1 196 ? 4.631 -0.735 12.463 1.00 95.31 196 ARG A C 1
ATOM 1540 O O . ARG A 1 196 ? 3.945 -0.794 13.472 1.00 95.31 196 ARG A O 1
ATOM 1547 N N . LYS A 1 197 ? 4.670 0.355 11.691 1.00 95.56 197 LYS A N 1
ATOM 1548 C CA . LYS A 1 197 ? 3.910 1.562 12.032 1.00 95.56 197 LYS A CA 1
ATOM 1549 C C . LYS A 1 197 ? 2.399 1.309 12.075 1.00 95.56 197 LYS A C 1
ATOM 1551 O O . LYS A 1 197 ? 1.708 1.884 12.913 1.00 95.56 197 LYS A O 1
ATOM 1556 N N . VAL A 1 198 ? 1.873 0.446 11.202 1.00 97.19 198 VAL A N 1
ATOM 1557 C CA . VAL A 1 198 ? 0.464 0.025 11.258 1.00 97.19 198 VAL A CA 1
ATOM 1558 C C . VAL A 1 198 ? 0.197 -0.797 12.521 1.00 97.19 198 VAL A C 1
ATOM 1560 O O . VAL A 1 198 ? -0.747 -0.494 13.250 1.00 97.19 198 VAL A O 1
ATOM 1563 N N . GLU A 1 199 ? 1.040 -1.789 12.814 1.00 97.00 199 GLU A N 1
ATOM 1564 C CA . GLU A 1 199 ? 0.916 -2.637 14.009 1.00 97.00 199 GLU A CA 1
ATOM 1565 C C . GLU A 1 199 ? 0.978 -1.828 15.315 1.00 97.00 199 GLU A C 1
ATOM 1567 O O . GLU A 1 199 ? 0.147 -2.016 16.203 1.00 97.00 199 GLU A O 1
ATOM 1572 N N . GLU A 1 200 ? 1.920 -0.889 15.418 1.00 97.06 200 GLU A N 1
ATOM 1573 C CA . GLU A 1 200 ? 2.099 0.014 16.561 1.00 97.06 200 GLU A CA 1
ATOM 1574 C C . GLU A 1 200 ? 0.883 0.923 16.767 1.00 97.06 200 GLU A C 1
ATOM 1576 O O . GLU A 1 200 ? 0.424 1.110 17.898 1.00 97.06 200 GLU A O 1
ATOM 1581 N N . ASN A 1 201 ? 0.330 1.468 15.680 1.00 97.81 201 ASN A N 1
ATOM 1582 C CA . ASN A 1 201 ? -0.865 2.306 15.726 1.00 97.81 201 ASN A CA 1
ATOM 1583 C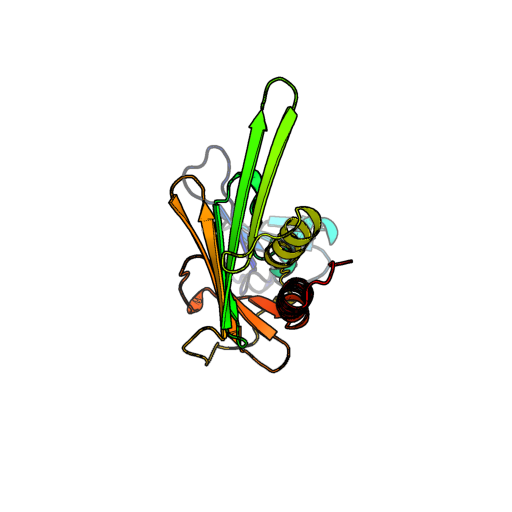 C . ASN A 1 201 ? -2.084 1.505 16.212 1.00 97.81 201 ASN A C 1
ATOM 1585 O O . ASN A 1 201 ? -2.829 1.978 17.071 1.00 97.81 201 ASN A O 1
ATOM 1589 N N . ILE A 1 202 ? -2.257 0.270 15.727 1.00 97.94 202 ILE A N 1
ATOM 1590 C CA . ILE A 1 202 ? -3.300 -0.644 16.213 1.00 97.94 202 ILE A CA 1
ATOM 1591 C C . ILE A 1 202 ? -3.106 -0.928 17.703 1.00 97.94 202 ILE A C 1
ATOM 1593 O O . ILE A 1 202 ? -4.051 -0.779 18.475 1.00 97.94 202 ILE A O 1
ATOM 1597 N N . ALA A 1 203 ? -1.894 -1.302 18.122 1.00 97.38 203 ALA A N 1
ATOM 1598 C CA . ALA A 1 203 ? -1.596 -1.606 19.519 1.00 97.38 203 ALA A CA 1
ATOM 1599 C C . ALA A 1 203 ? -1.883 -0.407 20.437 1.00 97.38 203 ALA A C 1
ATOM 1601 O O . ALA A 1 203 ? -2.510 -0.576 21.480 1.00 97.38 203 ALA A O 1
ATOM 1602 N N . THR A 1 204 ? -1.503 0.799 20.007 1.00 98.12 204 THR A N 1
ATOM 1603 C CA . THR A 1 204 ? -1.762 2.053 20.729 1.00 98.12 204 THR A CA 1
ATOM 1604 C C . THR A 1 204 ? -3.257 2.277 20.940 1.00 98.12 204 THR A C 1
ATOM 1606 O O . THR A 1 204 ? -3.679 2.561 22.059 1.00 98.12 204 THR A O 1
ATOM 1609 N N . ILE A 1 205 ? -4.074 2.109 19.894 1.00 97.88 205 ILE A N 1
ATOM 1610 C CA . ILE A 1 205 ? -5.534 2.256 19.999 1.00 97.88 205 ILE A CA 1
ATOM 1611 C C . ILE A 1 205 ? -6.115 1.197 20.940 1.00 97.88 205 ILE A C 1
ATOM 1613 O O . ILE A 1 205 ? -6.916 1.521 21.815 1.00 97.88 205 ILE A O 1
ATOM 1617 N N . LEU A 1 206 ? -5.705 -0.067 20.787 1.00 96.44 206 LEU A N 1
ATOM 1618 C CA . LEU A 1 206 ? -6.224 -1.173 21.595 1.00 96.44 206 LEU A CA 1
ATOM 1619 C C . LEU A 1 206 ? -5.838 -1.063 23.077 1.00 96.44 206 LEU A C 1
ATOM 1621 O O . LEU A 1 206 ? -6.574 -1.559 23.927 1.00 96.44 206 LEU A O 1
ATOM 1625 N N . SER A 1 207 ? -4.735 -0.384 23.406 1.00 96.62 207 SER A N 1
ATOM 1626 C CA . SER A 1 207 ? -4.369 -0.056 24.788 1.00 96.62 207 SER A CA 1
ATOM 1627 C C . SER A 1 207 ? -5.043 1.215 25.328 1.00 96.62 207 SER A C 1
ATOM 1629 O O . SER A 1 207 ? -4.702 1.658 26.422 1.00 96.62 207 SER A O 1
ATOM 1631 N N . GLY A 1 208 ? -5.959 1.834 24.574 1.00 95.25 208 GLY A N 1
ATOM 1632 C CA . GLY A 1 208 ? -6.644 3.077 24.954 1.00 95.25 208 GLY A CA 1
ATOM 1633 C C . GLY A 1 208 ? -5.804 4.348 24.777 1.00 95.25 208 GLY A C 1
ATOM 1634 O O . GLY A 1 208 ? -6.126 5.383 25.356 1.00 95.25 208 GLY A O 1
ATOM 1635 N N . GLY A 1 209 ? -4.712 4.273 24.016 1.00 96.19 209 GLY A N 1
ATOM 1636 C CA . GLY A 1 209 ? -3.833 5.399 23.722 1.00 96.19 209 GLY A CA 1
ATOM 1637 C C . GLY A 1 209 ? -4.281 6.230 22.517 1.00 96.19 209 GLY A C 1
ATOM 1638 O O . GLY A 1 209 ? -5.186 5.865 21.762 1.00 96.19 209 GLY A O 1
ATOM 1639 N N . THR A 1 210 ? -3.579 7.342 22.311 1.00 96.06 210 THR A N 1
ATOM 1640 C CA . THR A 1 210 ? -3.744 8.224 21.150 1.00 96.06 210 THR A CA 1
ATOM 1641 C C . THR A 1 210 ? -2.492 8.172 20.287 1.00 96.06 210 THR A C 1
ATOM 1643 O O . THR A 1 210 ? -1.378 8.313 20.799 1.00 96.06 210 THR A O 1
ATOM 1646 N N . ILE A 1 211 ? -2.673 7.974 18.983 1.00 94.94 211 ILE A N 1
ATOM 1647 C CA . ILE A 1 211 ? -1.590 8.038 18.003 1.00 94.94 211 ILE A CA 1
ATOM 1648 C C . ILE A 1 211 ? -1.148 9.501 17.887 1.00 94.94 211 ILE A C 1
ATOM 1650 O O . ILE A 1 211 ? -1.978 10.388 17.704 1.00 94.94 211 ILE A O 1
ATOM 1654 N N . LYS A 1 212 ? 0.157 9.737 18.031 1.00 82.31 212 LYS A N 1
ATOM 1655 C CA . LYS A 1 212 ? 0.791 11.050 17.863 1.00 82.31 212 LYS A CA 1
ATOM 1656 C C . LYS A 1 212 ? 1.387 11.203 16.472 1.00 82.31 212 LYS A C 1
ATOM 1658 O O . LYS A 1 212 ? 1.895 10.182 15.943 1.00 82.31 212 LYS A O 1
#